Protein AF-I1KT01-F1 (afdb_monomer)

Structure (mmCIF, N/CA/C/O backbone):
data_AF-I1KT01-F1
#
_entry.id   AF-I1KT01-F1
#
loop_
_atom_site.group_PDB
_atom_site.id
_atom_site.type_symbol
_atom_site.label_atom_id
_atom_site.label_alt_id
_atom_site.label_comp_id
_atom_site.label_asym_id
_atom_site.label_entity_id
_atom_site.label_seq_id
_atom_site.pdbx_PDB_ins_code
_atom_site.Cartn_x
_atom_site.Cartn_y
_atom_site.Cartn_z
_atom_site.occupancy
_atom_site.B_iso_or_equiv
_atom_site.auth_seq_id
_atom_site.auth_comp_id
_atom_site.auth_asym_id
_atom_site.auth_atom_id
_atom_site.pdbx_PDB_model_num
ATOM 1 N N . MET A 1 1 ? -34.708 21.283 -34.928 1.00 34.47 1 MET A N 1
ATOM 2 C CA . MET A 1 1 ? -35.503 20.113 -35.368 1.00 34.47 1 MET A CA 1
ATOM 3 C C . MET A 1 1 ? -35.118 19.001 -34.394 1.00 34.47 1 MET A C 1
ATOM 5 O O . MET A 1 1 ? -33.976 18.600 -34.445 1.00 34.47 1 MET A O 1
ATOM 9 N N . TRP A 1 2 ? -35.841 18.602 -33.351 1.00 34.25 2 TRP A N 1
ATOM 10 C CA . TRP A 1 2 ? -37.255 18.624 -32.984 1.00 34.25 2 TRP A CA 1
ATOM 11 C C . TRP A 1 2 ? -37.458 19.183 -31.564 1.00 34.25 2 TRP A C 1
ATOM 13 O O . TRP A 1 2 ? -36.583 19.093 -30.711 1.00 34.25 2 TRP A O 1
ATOM 23 N N . ARG A 1 3 ? -38.644 19.759 -31.349 1.00 34.53 3 ARG A N 1
ATOM 24 C CA . ARG A 1 3 ? -39.220 20.183 -30.067 1.00 34.53 3 ARG A CA 1
ATOM 25 C C . ARG A 1 3 ? -39.994 19.009 -29.450 1.00 34.53 3 ARG A C 1
ATOM 27 O O . ARG A 1 3 ? -40.617 18.275 -30.211 1.00 34.53 3 ARG A O 1
ATOM 34 N N . ARG A 1 4 ? -40.132 18.966 -28.120 1.00 37.19 4 ARG A N 1
ATOM 35 C CA . ARG A 1 4 ? -41.453 19.053 -27.461 1.00 37.19 4 ARG A CA 1
ATOM 36 C C . ARG A 1 4 ? -41.334 19.287 -25.952 1.00 37.19 4 ARG A C 1
ATOM 38 O O . ARG A 1 4 ? -40.688 18.547 -25.225 1.00 37.19 4 ARG A O 1
ATOM 45 N N . THR A 1 5 ? -41.978 20.375 -25.563 1.00 37.31 5 THR A N 1
ATOM 46 C CA . THR A 1 5 ? -42.372 20.862 -24.241 1.00 37.31 5 THR A CA 1
ATOM 47 C C . THR A 1 5 ? -43.573 20.084 -23.685 1.00 37.31 5 THR A C 1
ATOM 49 O O . THR A 1 5 ? -44.243 19.404 -24.464 1.00 37.31 5 THR A O 1
ATOM 52 N N . VAL A 1 6 ? -43.860 20.300 -22.386 1.00 35.97 6 VAL A N 1
ATOM 53 C CA . VAL A 1 6 ? -45.168 20.457 -21.672 1.00 35.97 6 VAL A CA 1
ATOM 54 C C . VAL A 1 6 ? -44.995 19.856 -20.252 1.00 35.97 6 VAL A C 1
ATOM 56 O O . VAL A 1 6 ? -44.785 18.657 -20.139 1.00 35.97 6 VAL A O 1
ATOM 59 N N . SER A 1 7 ? -44.744 20.621 -19.171 1.00 33.47 7 SER A N 1
ATOM 60 C CA . SER A 1 7 ? -45.660 21.432 -18.315 1.00 33.47 7 SER A CA 1
ATOM 61 C C . SER A 1 7 ? -46.820 20.618 -17.707 1.00 33.47 7 SER A C 1
ATOM 63 O O . SER A 1 7 ? -47.542 19.992 -18.464 1.00 33.47 7 SER A O 1
ATOM 65 N N . GLY A 1 8 ? -47.129 20.606 -16.407 1.00 31.78 8 GLY A N 1
ATOM 66 C CA . GLY A 1 8 ? -46.636 21.338 -15.239 1.00 31.78 8 GLY A CA 1
ATOM 67 C C . GLY A 1 8 ? -47.519 21.053 -14.001 1.00 31.78 8 GLY A C 1
ATOM 68 O O . GLY A 1 8 ? -48.330 20.135 -14.042 1.00 31.78 8 GLY A O 1
ATOM 69 N N . VAL A 1 9 ? -47.394 21.940 -12.995 1.00 32.59 9 VAL A N 1
ATOM 70 C CA . VAL A 1 9 ? -48.357 22.288 -11.908 1.00 32.59 9 VAL A CA 1
ATOM 71 C C . VAL A 1 9 ? -48.575 21.214 -10.819 1.00 32.59 9 VAL A C 1
ATOM 73 O O . VAL A 1 9 ? -49.039 20.127 -11.119 1.00 32.59 9 VAL A O 1
ATOM 76 N N . GLY A 1 10 ? -48.148 21.396 -9.557 1.00 27.86 10 GLY A N 1
ATOM 77 C CA . GLY A 1 10 ? -48.702 22.270 -8.487 1.00 27.86 10 GLY A CA 1
ATOM 78 C C . GLY A 1 10 ? -49.485 21.374 -7.492 1.00 27.86 10 GLY A C 1
ATOM 79 O O . GLY A 1 10 ? -49.999 20.356 -7.924 1.00 27.86 10 GLY A O 1
ATOM 80 N N . LEU A 1 11 ? -49.649 21.585 -6.183 1.00 31.77 11 LEU A N 1
ATOM 81 C CA . LEU A 1 11 ? -49.408 22.673 -5.234 1.00 31.77 11 LEU A CA 1
ATOM 82 C C . LEU A 1 11 ? -49.685 22.090 -3.802 1.00 31.77 11 LEU A C 1
ATOM 84 O O . LEU A 1 11 ? -50.495 21.178 -3.701 1.00 31.77 11 LEU A O 1
ATOM 88 N N . VAL A 1 12 ? -49.052 22.656 -2.755 1.00 31.56 12 VAL A N 1
ATOM 89 C CA . VAL A 1 12 ? -49.423 22.785 -1.302 1.00 31.56 12 VAL A CA 1
ATOM 90 C C . VAL A 1 12 ? -49.931 21.615 -0.421 1.00 31.56 12 VAL A C 1
ATOM 92 O O . VAL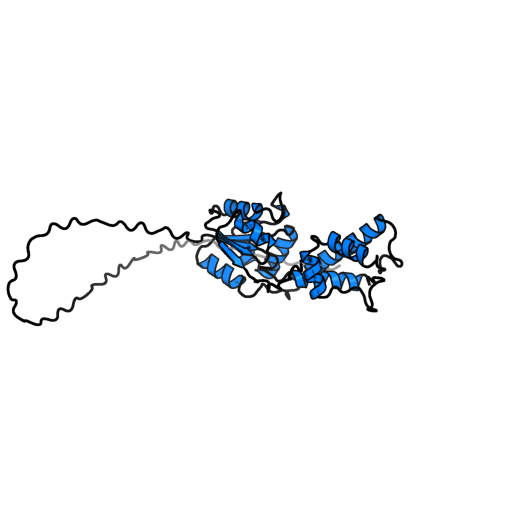 A 1 12 ? -50.903 20.950 -0.742 1.00 31.56 12 VAL A O 1
ATOM 95 N N . ASP A 1 13 ? -49.321 21.446 0.769 1.00 29.11 13 ASP A N 1
ATOM 96 C CA . ASP A 1 13 ? -49.844 21.840 2.114 1.00 29.11 13 ASP A CA 1
ATOM 97 C C . ASP A 1 13 ? -48.844 21.377 3.212 1.00 29.11 13 ASP A C 1
ATOM 99 O O . ASP A 1 13 ? -48.366 20.248 3.185 1.00 29.11 13 ASP A O 1
ATOM 103 N N . MET A 1 14 ? -48.218 22.249 4.019 1.00 30.42 14 MET A N 1
ATOM 104 C CA . MET A 1 14 ? -48.669 22.904 5.269 1.00 30.42 14 MET A CA 1
ATOM 105 C C . MET A 1 14 ? -48.951 21.964 6.469 1.00 30.42 14 MET A C 1
ATOM 107 O O . MET A 1 14 ? -50.012 21.374 6.595 1.00 30.42 14 MET A O 1
ATOM 111 N N . ALA A 1 15 ? -47.960 21.941 7.375 1.00 32.16 15 ALA A N 1
ATOM 112 C CA . ALA A 1 15 ? -48.008 21.849 8.843 1.00 32.16 15 ALA A CA 1
ATOM 113 C C . ALA A 1 15 ? -48.805 20.733 9.558 1.00 32.16 15 ALA A C 1
ATO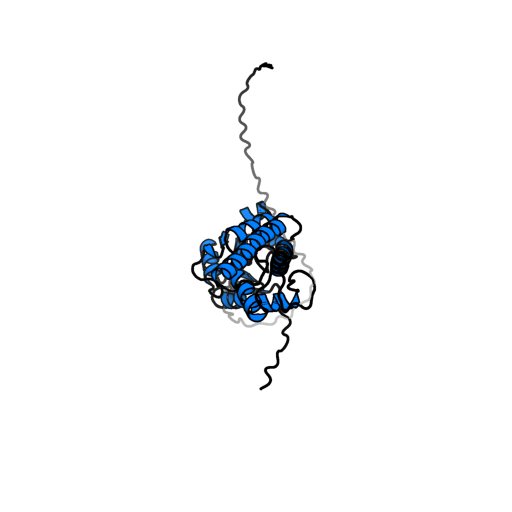M 115 O O . ALA A 1 15 ? -50.031 20.711 9.566 1.00 32.16 15 ALA A O 1
ATOM 116 N N . SER A 1 16 ? -48.102 19.976 10.412 1.00 30.67 16 SER A N 1
ATOM 117 C CA . SER A 1 16 ? -48.531 19.835 11.811 1.00 30.67 16 SER A CA 1
ATOM 118 C C . SER A 1 16 ? -47.425 19.294 12.715 1.00 30.67 16 SER A C 1
ATOM 120 O O . SER A 1 16 ? -46.808 18.264 12.456 1.00 30.67 16 SER A O 1
ATOM 122 N N . SER A 1 17 ? -47.191 20.039 13.789 1.00 32.78 17 SER A N 1
ATOM 123 C CA . SER A 1 17 ? -46.339 19.716 14.923 1.00 32.78 17 SER A CA 1
ATOM 124 C C . SER A 1 17 ? -46.892 18.523 15.701 1.00 32.78 17 SER A C 1
ATOM 126 O O . SER A 1 17 ? -48.086 18.466 15.988 1.00 32.78 17 SER A O 1
ATOM 128 N N . THR A 1 18 ? -46.030 17.619 16.163 1.00 32.75 18 THR A N 1
ATOM 129 C CA . THR A 1 18 ? -46.352 16.784 17.329 1.00 32.75 18 THR A CA 1
ATOM 130 C C . THR A 1 18 ? -45.082 16.525 18.131 1.00 32.75 18 THR A C 1
ATOM 132 O O . THR A 1 18 ? -44.219 15.741 17.750 1.00 32.75 18 THR A O 1
ATOM 135 N N . LEU A 1 19 ? -44.964 17.245 19.247 1.00 30.81 19 LEU A N 1
ATOM 136 C CA . LEU A 1 19 ? -44.046 16.946 20.341 1.00 30.81 19 LEU A CA 1
ATOM 137 C C . LEU A 1 19 ? -44.520 15.653 21.013 1.00 30.81 19 LEU A C 1
ATOM 139 O O . LEU A 1 19 ? -45.566 15.641 21.659 1.00 30.81 19 LEU A O 1
ATOM 143 N N . ALA A 1 20 ? -43.755 14.573 20.876 1.00 32.50 20 ALA A N 1
ATOM 144 C CA . ALA A 1 20 ? -43.934 13.376 21.684 1.00 32.50 20 ALA A CA 1
ATOM 145 C C . ALA A 1 20 ? -43.094 13.512 22.965 1.00 32.50 20 ALA A C 1
ATOM 147 O O . ALA A 1 20 ? -41.871 13.388 22.936 1.00 32.50 20 ALA A O 1
ATOM 148 N N . LEU A 1 21 ? -43.756 13.788 24.093 1.00 29.45 21 LEU A N 1
ATOM 149 C CA . LEU A 1 21 ? -43.182 13.584 25.422 1.00 29.45 21 LEU A CA 1
ATOM 150 C C . LEU A 1 21 ? -43.076 12.075 25.684 1.00 29.45 21 LEU A C 1
ATOM 152 O O . LEU A 1 21 ? -44.083 11.405 25.903 1.00 29.45 21 LEU A O 1
ATOM 156 N N . THR A 1 22 ? -41.860 11.538 25.713 1.00 32.78 22 THR A N 1
ATOM 157 C CA . THR A 1 22 ? -41.589 10.211 26.277 1.00 32.78 22 THR A CA 1
ATOM 158 C C . THR A 1 22 ? -41.401 10.329 27.789 1.00 32.78 22 THR A C 1
ATOM 160 O O . THR A 1 22 ? -40.361 10.780 28.264 1.00 32.78 22 THR A O 1
ATOM 163 N N . LEU A 1 23 ? -42.417 9.918 28.549 1.00 29.41 23 LEU A N 1
ATOM 164 C CA . LEU A 1 23 ? -42.318 9.621 29.979 1.00 29.41 23 LEU A CA 1
ATOM 165 C C . LEU A 1 23 ? -41.600 8.274 30.155 1.00 29.41 23 LEU A C 1
ATOM 167 O O . LEU A 1 23 ? -42.166 7.233 29.829 1.00 29.41 23 LEU A O 1
ATOM 171 N N . SER A 1 24 ? -40.372 8.272 30.681 1.00 30.42 24 SER A N 1
ATOM 172 C CA . SER A 1 24 ? -39.740 7.042 31.171 1.00 30.42 24 SER A CA 1
ATOM 173 C C . SER A 1 24 ? -40.164 6.798 32.621 1.00 30.42 24 SER A C 1
ATOM 175 O O . SER A 1 24 ? -39.731 7.517 33.525 1.00 30.42 24 SER A O 1
ATOM 177 N N . LEU A 1 25 ? -41.004 5.789 32.862 1.00 31.05 25 LEU A N 1
ATOM 178 C CA . LEU A 1 25 ? -41.184 5.243 34.205 1.00 31.05 25 LEU A CA 1
ATOM 179 C C . LEU A 1 25 ? -40.001 4.326 34.533 1.00 31.05 25 LEU A C 1
ATOM 181 O O . LEU A 1 25 ? -39.830 3.274 33.922 1.00 31.05 25 LEU A O 1
ATOM 185 N N . SER A 1 26 ? -39.208 4.719 35.526 1.00 30.31 26 SER A N 1
ATOM 186 C CA . SER A 1 26 ? -38.204 3.863 36.153 1.00 30.31 26 SER A CA 1
ATOM 187 C C . SER A 1 26 ? -38.890 2.962 37.180 1.00 30.31 26 SER A C 1
ATOM 189 O O . SER A 1 26 ? -39.250 3.417 38.264 1.00 30.31 26 SER A O 1
ATOM 191 N N . THR A 1 27 ? -39.082 1.684 36.861 1.00 30.98 27 THR A N 1
ATOM 192 C CA . THR A 1 27 ? -39.465 0.669 37.850 1.00 30.98 27 THR A CA 1
ATOM 193 C C . THR A 1 27 ? -38.215 0.152 38.555 1.00 30.98 27 THR A C 1
ATOM 195 O O . THR A 1 27 ? -37.399 -0.549 37.960 1.00 30.98 27 THR A O 1
ATOM 198 N N . THR A 1 28 ? -38.057 0.505 39.827 1.00 31.44 28 THR A N 1
ATOM 199 C CA . THR A 1 28 ? -37.083 -0.093 40.744 1.00 31.44 28 THR A CA 1
ATOM 200 C C . THR A 1 28 ? -37.582 -1.462 41.200 1.00 31.44 28 THR A C 1
ATOM 202 O O . THR A 1 28 ? -38.559 -1.572 41.937 1.00 31.44 28 THR A O 1
ATOM 205 N N . THR A 1 29 ? -36.905 -2.525 40.771 1.00 32.25 29 THR A N 1
ATOM 206 C CA . THR A 1 29 ? -37.164 -3.887 41.250 1.00 32.25 29 THR A CA 1
ATOM 207 C C . THR A 1 29 ? -36.358 -4.132 42.522 1.00 32.25 29 THR A C 1
ATOM 209 O O . THR A 1 29 ? -35.142 -4.309 42.480 1.00 32.25 29 THR A O 1
ATOM 212 N N . THR A 1 30 ? -37.030 -4.131 43.670 1.00 32.94 30 THR A N 1
ATOM 213 C CA . THR A 1 30 ? -36.447 -4.503 44.964 1.00 32.94 30 THR A CA 1
ATOM 214 C C . THR A 1 30 ? -36.449 -6.028 45.085 1.00 32.94 30 THR A C 1
ATOM 216 O O . THR A 1 30 ? -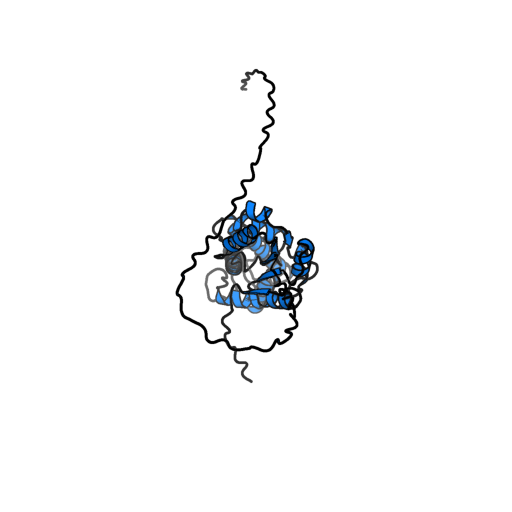37.498 -6.636 45.278 1.00 32.94 30 THR A O 1
ATOM 219 N N . THR A 1 31 ? -35.293 -6.680 44.967 1.00 33.03 31 THR A N 1
ATOM 220 C CA . THR A 1 31 ? -35.151 -8.110 45.289 1.00 33.03 31 THR A CA 1
ATOM 221 C C . THR A 1 31 ? -35.027 -8.297 46.799 1.00 33.03 31 THR A C 1
ATOM 223 O O . THR A 1 31 ? -34.010 -7.946 47.394 1.00 33.03 31 THR A O 1
ATOM 226 N N . SER A 1 32 ? -36.065 -8.857 47.421 1.00 30.28 32 SER A N 1
ATOM 227 C CA . SER A 1 32 ? -36.043 -9.332 48.806 1.00 30.28 32 SER A CA 1
ATOM 228 C C . SER A 1 32 ? -35.462 -10.746 48.866 1.00 30.28 32 SER A C 1
ATOM 230 O O . SER A 1 32 ? -36.047 -11.685 48.332 1.00 30.28 32 SER A O 1
ATOM 232 N N . THR A 1 33 ? -34.320 -10.916 49.529 1.00 32.16 33 THR A N 1
ATOM 233 C CA . THR A 1 33 ? -33.722 -12.229 49.801 1.00 32.16 33 THR A CA 1
ATOM 234 C C . THR A 1 33 ? -34.396 -12.853 51.021 1.00 32.16 33 THR A C 1
ATOM 236 O O . THR A 1 33 ? -34.275 -12.354 52.138 1.00 32.16 33 THR A O 1
ATOM 239 N N . THR A 1 34 ? -35.125 -13.947 50.816 1.00 30.25 34 THR A N 1
ATOM 240 C CA . THR A 1 34 ? -35.733 -14.746 51.886 1.00 30.25 34 THR A CA 1
ATOM 241 C C . THR A 1 34 ? -34.672 -15.668 52.491 1.00 30.25 34 THR A C 1
ATOM 243 O O . THR A 1 34 ? -34.094 -16.497 51.790 1.00 30.25 34 THR A O 1
ATOM 246 N N . SER A 1 35 ? -34.392 -15.536 53.788 1.00 33.50 35 SER A N 1
ATOM 247 C CA . SER A 1 35 ? -33.521 -16.451 54.529 1.00 33.50 35 SER A CA 1
ATOM 248 C C . SER A 1 35 ? -34.338 -17.616 55.100 1.00 33.50 35 SER A C 1
ATOM 250 O O . SER A 1 35 ? -35.221 -17.437 55.936 1.00 33.50 35 SER A O 1
ATOM 252 N N . TYR A 1 36 ? -34.036 -18.835 54.652 1.00 29.91 36 TYR A N 1
ATOM 253 C CA . TYR A 1 36 ? -34.530 -20.065 55.274 1.00 29.91 36 TYR A CA 1
ATOM 254 C C . TYR A 1 36 ? -33.670 -20.378 56.504 1.00 29.91 36 TYR A C 1
ATOM 256 O O . TYR A 1 36 ? -32.467 -20.604 56.386 1.00 29.91 36 TYR A O 1
ATOM 264 N N . SER A 1 37 ? -34.279 -20.393 57.691 1.00 31.83 37 SER A N 1
ATOM 265 C CA . SER A 1 37 ? -33.635 -20.851 58.926 1.00 31.83 37 SER A CA 1
ATOM 266 C C . SER A 1 37 ? -34.054 -22.292 59.222 1.00 31.83 37 SER A C 1
ATOM 268 O O . SER A 1 37 ? -35.213 -22.576 59.509 1.00 31.83 37 SER A O 1
ATOM 270 N N . TYR A 1 38 ? -33.097 -23.218 59.141 1.00 30.27 38 TYR A N 1
ATOM 271 C CA . TYR A 1 38 ? -33.252 -24.585 59.634 1.00 30.27 38 TYR A CA 1
ATOM 272 C C . TYR A 1 38 ? -32.890 -24.608 61.124 1.00 30.27 38 TYR A C 1
ATOM 274 O O . TYR A 1 38 ? -31.752 -24.329 61.501 1.00 30.27 38 TYR A O 1
ATOM 282 N N . GLN A 1 39 ? -33.863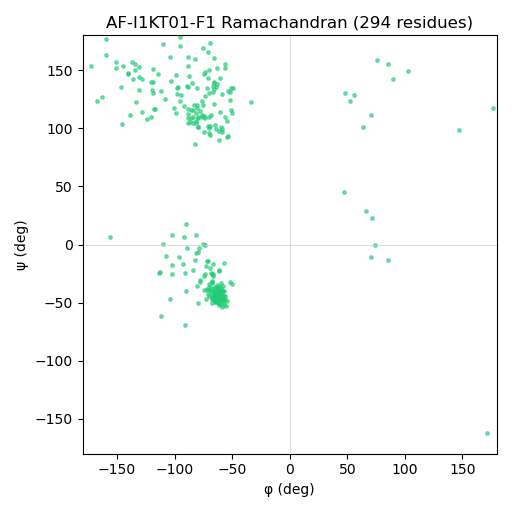 -24.916 61.983 1.00 32.66 39 GLN A N 1
ATOM 283 C CA . GLN A 1 39 ? -33.642 -25.123 63.413 1.00 32.66 39 GLN A CA 1
ATOM 284 C C . GLN A 1 39 ? -33.287 -26.588 63.678 1.00 32.66 39 GLN A C 1
ATOM 286 O O . GLN A 1 39 ? -34.150 -27.458 63.607 1.00 32.66 39 GLN A O 1
ATOM 291 N N . HIS A 1 40 ? -32.047 -26.853 64.086 1.00 33.56 40 HIS A N 1
ATOM 292 C CA . HIS A 1 40 ? -31.722 -28.048 64.862 1.00 33.56 40 HIS A CA 1
ATOM 293 C C . HIS A 1 40 ? -31.197 -27.627 66.234 1.00 33.56 40 HIS A C 1
ATOM 295 O O . HIS A 1 40 ? -30.179 -26.949 66.360 1.00 33.56 40 HIS A O 1
ATOM 301 N N . ARG A 1 41 ? -31.952 -28.007 67.270 1.00 34.56 41 ARG A N 1
ATOM 302 C CA . ARG A 1 41 ? -31.599 -27.855 68.683 1.00 34.56 41 ARG A CA 1
ATOM 303 C C . ARG A 1 41 ? -30.574 -28.919 69.067 1.00 34.56 41 ARG A C 1
ATOM 305 O O . ARG A 1 41 ? -30.903 -30.096 69.005 1.00 34.56 41 ARG A O 1
ATOM 312 N N . PHE A 1 42 ? -29.423 -28.500 69.586 1.00 35.72 42 PHE A N 1
ATOM 313 C CA . PHE A 1 42 ? -28.627 -29.294 70.526 1.00 35.72 42 PHE A CA 1
ATOM 314 C C . PHE A 1 42 ? -28.038 -28.376 71.616 1.00 35.72 42 PHE A C 1
ATOM 316 O O . PHE A 1 42 ? -27.785 -27.202 71.337 1.00 35.72 42 PHE A O 1
ATOM 323 N N . PRO A 1 43 ? -27.870 -28.848 72.868 1.00 37.16 43 PRO A N 1
ATOM 324 C CA . PRO A 1 43 ? -27.500 -28.004 74.003 1.00 37.16 43 PRO A CA 1
ATOM 325 C C . PRO A 1 43 ? -25.990 -27.716 74.049 1.00 37.16 43 PRO A C 1
ATOM 327 O O . PRO A 1 43 ? -25.170 -28.622 73.923 1.00 37.16 43 PRO A O 1
ATOM 330 N N . CYS A 1 44 ? -25.626 -26.453 74.289 1.00 32.88 44 CYS A N 1
ATOM 331 C CA . CYS A 1 44 ? -24.246 -26.001 74.496 1.00 32.88 44 CYS A CA 1
ATOM 332 C C . CYS A 1 44 ? -23.680 -26.400 75.872 1.00 32.88 44 CYS A C 1
ATOM 334 O O . CYS A 1 44 ? -24.383 -26.261 76.876 1.00 32.88 44 CYS A O 1
ATOM 336 N N . PRO A 1 45 ? -22.364 -26.655 75.981 1.00 35.44 45 PRO A N 1
ATOM 337 C CA . PRO A 1 45 ? -21.585 -26.338 77.171 1.00 35.44 45 PRO A CA 1
ATOM 338 C C . PRO A 1 45 ? -21.028 -24.908 77.077 1.00 35.44 45 PRO A C 1
ATOM 340 O O . PRO A 1 45 ? -20.520 -24.462 76.049 1.00 35.44 45 PRO A O 1
ATOM 343 N N . ARG A 1 46 ? -21.131 -24.170 78.181 1.00 37.72 46 ARG A N 1
ATOM 344 C CA . ARG A 1 46 ? -20.750 -22.759 78.322 1.00 37.72 46 ARG A CA 1
ATOM 345 C C . ARG A 1 46 ? -19.230 -22.629 78.500 1.00 37.72 46 ARG A C 1
ATOM 347 O O . ARG A 1 46 ? -18.731 -22.814 79.605 1.00 37.72 46 ARG A O 1
ATOM 354 N N . ILE A 1 47 ? -18.502 -22.273 77.441 1.00 36.69 47 ILE A N 1
ATOM 355 C CA . ILE A 1 47 ? -17.073 -21.921 77.519 1.00 36.69 47 ILE A CA 1
ATOM 356 C C . ILE A 1 47 ? -16.949 -20.395 77.631 1.00 36.69 47 ILE A C 1
ATOM 358 O O . ILE A 1 47 ? -17.459 -19.656 76.791 1.00 36.69 47 ILE A O 1
ATOM 362 N N . LYS A 1 48 ? -16.286 -19.907 78.686 1.00 38.50 48 LYS A N 1
ATOM 363 C CA . LYS A 1 48 ? -15.910 -18.492 78.823 1.00 38.50 48 LYS A CA 1
ATOM 364 C C . LYS A 1 48 ? -14.754 -18.199 77.860 1.00 38.50 48 LYS A C 1
ATOM 366 O O . LYS A 1 48 ? -13.640 -18.645 78.116 1.00 38.50 48 LYS A O 1
ATOM 371 N N . LEU A 1 49 ? -15.005 -17.450 76.785 1.00 34.19 49 LEU A N 1
ATOM 372 C CA . LEU A 1 49 ? -13.943 -16.898 75.940 1.00 34.19 49 LEU A CA 1
ATOM 373 C C . LEU A 1 49 ? -13.603 -15.470 76.381 1.00 34.19 49 LEU A C 1
ATOM 375 O O . LEU A 1 49 ? -14.477 -14.618 76.535 1.00 34.19 49 LEU A O 1
ATOM 379 N N . PHE A 1 50 ? -12.311 -15.241 76.594 1.00 38.47 50 PHE A N 1
ATOM 380 C CA . PHE A 1 50 ? -11.713 -13.952 76.908 1.00 38.47 50 PHE A CA 1
ATOM 381 C C . PHE A 1 50 ? -11.898 -12.955 75.752 1.00 38.47 50 PHE A C 1
ATOM 383 O O . PHE A 1 50 ? -11.714 -13.290 74.584 1.00 38.47 50 PHE A O 1
ATOM 390 N N . SER A 1 51 ? -12.229 -11.709 76.095 1.00 39.16 51 SER A N 1
ATOM 391 C CA . SER A 1 51 ? -12.337 -10.584 75.161 1.00 39.16 51 SER A CA 1
ATOM 392 C C . SER A 1 51 ? -10.952 -10.176 74.641 1.00 39.16 51 SER A C 1
ATOM 394 O O . SER A 1 51 ? -10.232 -9.430 75.306 1.00 39.16 51 SER A O 1
ATOM 396 N N . SER A 1 52 ? -10.602 -10.615 73.431 1.00 40.94 52 SER A N 1
ATOM 397 C CA . SER A 1 52 ? -9.501 -10.049 72.644 1.00 40.94 52 SER A CA 1
ATOM 398 C C . SER A 1 52 ? -9.995 -8.808 71.892 1.00 40.94 52 SER A C 1
ATOM 400 O O . SER A 1 52 ? -10.912 -8.891 71.074 1.00 40.94 52 SER A O 1
ATOM 402 N N . LYS A 1 53 ? -9.391 -7.643 72.158 1.00 44.03 53 LYS A N 1
ATOM 403 C CA . LYS A 1 53 ? -9.589 -6.429 71.354 1.00 44.03 53 LYS A CA 1
ATOM 404 C C . LYS A 1 53 ? -8.942 -6.635 69.980 1.00 44.03 53 LYS A C 1
ATOM 406 O O . LYS A 1 53 ? -7.759 -6.355 69.808 1.00 44.03 53 LYS A O 1
ATOM 411 N N . HIS A 1 54 ? -9.710 -7.077 68.989 1.00 36.75 54 HIS A N 1
ATOM 412 C CA . HIS A 1 54 ? -9.259 -7.035 67.601 1.00 36.75 54 HIS A CA 1
ATOM 413 C C . HIS A 1 54 ? -9.445 -5.621 67.043 1.00 36.75 54 HIS A C 1
ATOM 415 O O . HIS A 1 54 ? -10.561 -5.164 66.809 1.00 36.75 54 HIS A O 1
ATOM 421 N N . ARG A 1 55 ? -8.325 -4.915 66.838 1.00 44.75 55 ARG A N 1
ATOM 422 C CA . ARG A 1 55 ? -8.263 -3.737 65.966 1.00 44.75 55 ARG A CA 1
ATOM 423 C C . ARG A 1 55 ? -8.652 -4.186 64.557 1.00 44.75 55 ARG A C 1
ATOM 425 O O . ARG A 1 55 ? -7.928 -4.966 63.941 1.00 44.75 55 ARG A O 1
ATOM 432 N N . SER A 1 56 ? -9.779 -3.698 64.052 1.00 38.25 56 SER A N 1
ATOM 433 C CA . SER A 1 56 ? -10.148 -3.838 62.647 1.00 38.25 56 SER A CA 1
ATOM 434 C C . SER A 1 56 ? -9.204 -2.977 61.808 1.00 38.25 56 SER A C 1
ATOM 436 O O . SER A 1 56 ? -9.345 -1.755 61.758 1.00 38.25 56 SER A O 1
ATOM 438 N N . PHE A 1 57 ? -8.219 -3.600 61.169 1.00 38.50 57 PHE A N 1
ATOM 439 C CA . PHE A 1 57 ? -7.507 -2.969 60.066 1.00 38.50 57 PHE A CA 1
ATOM 440 C C . PHE A 1 57 ? -8.412 -3.034 58.836 1.00 38.50 57 PHE A C 1
ATOM 442 O O . PHE A 1 57 ? -8.646 -4.112 58.292 1.00 38.50 57 PHE A O 1
ATOM 449 N N . SER A 1 58 ? -8.941 -1.887 58.406 1.00 43.69 58 SER A N 1
ATOM 450 C CA . SER A 1 58 ? -9.514 -1.773 57.069 1.00 43.69 58 SER A CA 1
ATOM 451 C C . SER A 1 58 ? -8.359 -1.805 56.075 1.00 43.69 58 SER A C 1
ATOM 453 O O . SER A 1 58 ? -7.641 -0.819 55.901 1.00 43.69 58 SER A O 1
ATOM 455 N N . VAL A 1 59 ? -8.146 -2.953 55.441 1.00 40.91 59 VAL A N 1
ATOM 456 C CA . VAL A 1 59 ? -7.327 -3.008 54.236 1.00 40.91 59 VAL A CA 1
ATOM 457 C C . VAL A 1 59 ? -8.182 -2.405 53.130 1.00 40.91 59 VAL A C 1
ATOM 459 O O . VAL A 1 59 ? -9.050 -3.071 52.571 1.00 40.91 59 VAL A O 1
ATOM 462 N N . SER A 1 60 ? -7.978 -1.119 52.845 1.00 51.19 60 SER A N 1
ATOM 463 C CA . SER A 1 60 ? -8.412 -0.556 51.572 1.00 51.19 60 SER A CA 1
ATOM 464 C C . SER A 1 60 ? -7.598 -1.265 50.502 1.00 51.19 60 SER A C 1
ATOM 466 O O . SER A 1 60 ? -6.426 -0.955 50.297 1.00 51.19 60 SER A O 1
ATOM 468 N N . ALA A 1 61 ? -8.200 -2.264 49.864 1.00 43.97 61 ALA A N 1
ATOM 469 C CA . ALA A 1 61 ? -7.687 -2.791 48.619 1.00 43.97 61 ALA A CA 1
ATOM 470 C C . ALA A 1 61 ? -7.738 -1.629 47.625 1.00 43.97 61 ALA A C 1
ATOM 472 O O . ALA A 1 61 ? -8.794 -1.311 47.081 1.00 43.97 61 ALA A O 1
ATOM 473 N N . SER A 1 62 ? -6.612 -0.942 47.429 1.00 47.88 62 SER A N 1
ATOM 474 C CA . SER A 1 62 ? -6.423 -0.163 46.218 1.00 47.88 62 SER A CA 1
ATOM 475 C C . SER A 1 62 ? -6.530 -1.182 45.098 1.00 47.88 62 SER A C 1
ATOM 477 O O . SER A 1 62 ? -5.603 -1.971 44.899 1.00 47.88 62 SER A O 1
ATOM 479 N N . ALA A 1 63 ? -7.687 -1.232 44.437 1.00 46.16 63 ALA A N 1
ATOM 480 C CA . ALA A 1 63 ? -7.799 -1.909 43.166 1.00 46.16 63 ALA A CA 1
ATOM 481 C C . ALA A 1 63 ? -6.647 -1.359 42.333 1.00 46.16 63 ALA A C 1
ATOM 483 O O . ALA A 1 63 ? -6.582 -0.154 42.076 1.00 46.16 63 ALA A O 1
ATOM 484 N N . SER A 1 64 ? -5.676 -2.217 42.024 1.00 45.97 64 SER A N 1
ATOM 485 C CA . SER A 1 64 ? -4.698 -1.905 41.006 1.00 45.97 64 SER A CA 1
ATOM 486 C C . SER A 1 64 ? -5.530 -1.488 39.808 1.00 45.97 64 SER A C 1
ATOM 488 O O . SER A 1 64 ? -6.365 -2.254 39.325 1.00 45.97 64 SER A O 1
ATOM 490 N N . THR A 1 65 ? -5.401 -0.230 39.397 1.00 49.41 65 THR A N 1
ATOM 491 C CA . THR A 1 65 ? -5.952 0.216 38.129 1.00 49.41 65 THR A CA 1
ATOM 492 C C . THR A 1 65 ? -5.279 -0.678 37.106 1.00 49.41 65 THR A C 1
ATOM 494 O O . THR A 1 65 ? -4.114 -0.459 36.771 1.00 49.41 65 THR A O 1
ATOM 497 N N . SER A 1 66 ? -5.945 -1.758 36.689 1.00 54.88 66 SER A N 1
ATOM 498 C CA . SER A 1 66 ? -5.510 -2.490 35.513 1.00 54.88 66 SER A CA 1
ATOM 499 C C . SER A 1 66 ? -5.378 -1.417 34.446 1.00 54.88 66 SER A C 1
ATOM 501 O O . SER A 1 66 ? -6.335 -0.655 34.283 1.00 54.88 66 SER A O 1
ATOM 503 N N . ASN A 1 67 ? -4.211 -1.287 33.811 1.00 60.50 67 ASN A N 1
ATOM 504 C CA . ASN A 1 67 ? -4.053 -0.441 32.631 1.00 60.50 67 ASN A CA 1
ATOM 505 C C . ASN A 1 67 ? -5.124 -0.898 31.636 1.00 60.50 67 ASN A C 1
ATOM 507 O O . ASN A 1 67 ? -4.969 -1.914 30.957 1.00 60.50 67 ASN A O 1
ATOM 511 N N . SER A 1 68 ? -6.281 -0.244 31.674 1.00 84.06 68 SER A N 1
ATOM 512 C CA . SER A 1 68 ? -7.440 -0.650 30.908 1.00 84.06 68 SER A CA 1
ATOM 513 C C . SER A 1 68 ? -7.162 -0.118 29.530 1.00 84.06 68 SER A C 1
ATOM 515 O O . SER A 1 68 ? -7.352 1.072 29.315 1.00 84.06 68 SER A O 1
ATOM 517 N N . LEU A 1 69 ? -6.718 -0.991 28.631 1.00 91.81 69 LEU A N 1
ATOM 518 C CA . LEU A 1 69 ? -6.604 -0.720 27.206 1.00 91.81 69 LEU A CA 1
ATOM 519 C C . LEU A 1 69 ? -7.728 0.219 26.739 1.00 91.81 69 LEU A C 1
ATOM 521 O O . LEU A 1 69 ? -8.906 -0.087 26.946 1.00 91.81 69 LEU A O 1
ATOM 525 N N . GLN A 1 70 ? -7.376 1.362 26.153 1.00 96.06 70 GLN A N 1
ATOM 526 C CA . GLN A 1 70 ? -8.323 2.388 25.702 1.00 96.06 70 GLN A CA 1
ATOM 527 C C . GLN A 1 70 ? -8.337 2.546 24.180 1.00 96.06 70 GLN A C 1
ATOM 529 O O . GLN A 1 70 ? -9.356 2.971 23.639 1.00 96.06 70 GLN A O 1
ATOM 534 N N . ALA A 1 71 ? -7.253 2.182 23.489 1.00 96.56 71 ALA A N 1
ATOM 535 C CA . ALA A 1 71 ? -7.165 2.280 22.035 1.00 96.56 71 ALA A CA 1
ATOM 536 C C . ALA A 1 71 ? -6.455 1.098 21.386 1.00 96.56 71 ALA A C 1
ATOM 538 O O . ALA A 1 71 ? -5.498 0.556 21.941 1.00 96.56 71 ALA A O 1
ATOM 539 N N . LEU A 1 72 ? -6.883 0.765 20.170 1.00 96.38 72 LEU A N 1
ATOM 540 C CA . LEU A 1 72 ? -6.153 -0.110 19.263 1.00 96.38 72 LEU A CA 1
ATOM 541 C C . LEU A 1 72 ? -5.646 0.706 18.074 1.00 96.38 72 LEU A C 1
ATOM 543 O O . LEU A 1 72 ? -6.399 1.455 17.450 1.00 96.38 72 LEU A O 1
ATOM 547 N N . ILE A 1 73 ? -4.367 0.534 17.756 1.00 95.81 73 ILE A N 1
ATOM 548 C CA . ILE A 1 73 ? -3.707 1.161 16.615 1.00 95.81 73 ILE A CA 1
ATOM 549 C C . ILE A 1 73 ? -3.230 0.046 15.687 1.00 95.81 73 ILE A C 1
ATOM 551 O O . ILE A 1 73 ? -2.405 -0.777 16.074 1.00 95.81 73 ILE A O 1
ATOM 555 N N . PHE A 1 74 ? -3.760 -0.000 14.474 1.00 95.50 74 PHE A N 1
ATOM 556 C CA . PHE A 1 74 ? -3.426 -1.018 13.484 1.00 95.50 74 PHE A CA 1
ATOM 557 C C . PHE A 1 74 ? -2.370 -0.482 12.522 1.00 95.50 74 PHE A C 1
ATOM 559 O O . PHE A 1 74 ? -2.520 0.638 12.028 1.00 95.50 74 PHE A O 1
ATOM 566 N N . ASP A 1 75 ? -1.346 -1.276 12.205 1.00 92.81 75 ASP A N 1
ATOM 567 C CA . ASP A 1 75 ? -0.635 -1.059 10.944 1.00 92.81 75 ASP A CA 1
ATOM 568 C C . ASP A 1 75 ? -1.571 -1.346 9.756 1.00 92.81 75 ASP A C 1
ATOM 570 O O . ASP A 1 75 ? -2.600 -2.013 9.895 1.00 92.81 75 ASP A O 1
ATOM 574 N N . CYS A 1 76 ? -1.236 -0.831 8.578 1.00 92.50 76 CYS A N 1
ATOM 575 C CA . CYS A 1 76 ? -1.945 -1.148 7.347 1.00 92.50 76 CYS A CA 1
ATOM 576 C C . CYS A 1 76 ? -1.314 -2.356 6.651 1.00 92.50 76 CYS A C 1
ATOM 578 O O . CYS A 1 76 ? -1.918 -3.429 6.598 1.00 92.50 76 CYS A O 1
ATOM 580 N N . ASP A 1 77 ? -0.102 -2.178 6.128 1.00 89.19 77 ASP A N 1
ATOM 581 C CA . ASP A 1 77 ? 0.628 -3.196 5.378 1.00 89.19 77 ASP A CA 1
ATOM 582 C C . ASP A 1 77 ? 0.990 -4.362 6.291 1.00 89.19 77 ASP A C 1
ATOM 584 O O . ASP A 1 77 ? 1.391 -4.146 7.426 1.00 89.19 77 ASP A O 1
ATOM 588 N N . GLY A 1 78 ? 0.756 -5.590 5.831 1.00 88.00 78 GLY A N 1
ATOM 589 C CA . GLY A 1 78 ? 1.017 -6.796 6.610 1.00 88.00 78 GLY A CA 1
ATOM 590 C C . GLY A 1 78 ? 0.071 -7.022 7.794 1.00 88.00 78 GLY A C 1
ATOM 591 O O . GLY A 1 78 ? 0.023 -8.129 8.313 1.00 88.00 78 GLY A O 1
ATOM 592 N N . VAL A 1 79 ? -0.770 -6.054 8.185 1.00 93.19 79 VAL A N 1
ATOM 593 C CA . VAL A 1 79 ? -1.771 -6.193 9.263 1.00 93.19 79 VAL A CA 1
ATOM 594 C C . VAL A 1 79 ? -3.197 -6.174 8.734 1.00 93.19 79 VAL A C 1
ATOM 596 O O . VAL A 1 79 ? -3.900 -7.168 8.889 1.00 93.19 79 VAL A O 1
ATOM 599 N N . ILE A 1 80 ? -3.642 -5.089 8.095 1.00 95.00 80 ILE A N 1
ATOM 600 C CA . ILE A 1 80 ? -4.988 -5.013 7.506 1.00 95.00 80 ILE A CA 1
ATOM 601 C C . ILE A 1 80 ? -5.071 -5.890 6.262 1.00 95.00 80 ILE A C 1
ATOM 603 O O . ILE A 1 80 ? -6.087 -6.550 6.052 1.00 95.00 80 ILE A O 1
ATOM 607 N N . LEU A 1 81 ? -4.013 -5.927 5.456 1.00 93.69 81 LEU A N 1
ATOM 608 C CA . LEU A 1 81 ? -3.922 -6.725 4.238 1.00 93.69 81 LEU A CA 1
ATOM 609 C C . LEU A 1 81 ? -2.568 -7.412 4.125 1.00 93.69 81 LEU A C 1
ATOM 611 O O . LEU A 1 81 ? -1.572 -6.934 4.655 1.00 93.69 81 LEU A O 1
ATOM 615 N N . GLU A 1 82 ? -2.537 -8.491 3.353 1.00 90.62 82 GLU A N 1
ATOM 616 C CA . GLU A 1 82 ? -1.289 -9.106 2.912 1.00 90.62 82 GLU A CA 1
ATOM 617 C C . GLU A 1 82 ? -0.750 -8.343 1.690 1.00 90.62 82 GLU A C 1
ATOM 619 O O . GLU A 1 82 ? -1.102 -8.654 0.550 1.00 90.62 82 GLU A O 1
ATOM 624 N N . SER A 1 83 ? 0.023 -7.273 1.909 1.00 90.00 83 SER A N 1
ATOM 625 C CA . SER A 1 83 ? 0.428 -6.358 0.828 1.00 90.00 83 SER A CA 1
ATOM 626 C C . SER A 1 83 ? 1.659 -6.819 0.050 1.00 90.00 83 SER A C 1
ATOM 628 O O . SER A 1 83 ? 1.827 -6.432 -1.113 1.00 90.00 83 SER A O 1
ATOM 630 N N . GLU A 1 84 ? 2.494 -7.687 0.627 1.00 89.62 84 GLU A N 1
ATOM 631 C CA . GLU A 1 84 ? 3.733 -8.137 -0.008 1.00 89.62 84 GLU A CA 1
ATOM 632 C C . GLU A 1 84 ? 3.451 -8.878 -1.320 1.00 89.62 84 GLU A C 1
ATOM 634 O O . GLU A 1 84 ? 3.983 -8.523 -2.381 1.00 89.62 84 GLU A O 1
ATOM 639 N N . HIS A 1 85 ? 2.542 -9.856 -1.270 1.00 91.69 85 HIS A N 1
ATOM 640 C CA . HIS A 1 85 ? 2.143 -10.623 -2.445 1.00 91.69 85 HIS A CA 1
ATOM 641 C C . HIS A 1 85 ? 1.585 -9.724 -3.557 1.00 91.69 85 HIS A C 1
ATOM 643 O O . HIS A 1 85 ? 1.913 -9.924 -4.729 1.00 91.69 85 HIS A O 1
ATOM 649 N N . LEU A 1 86 ? 0.794 -8.713 -3.197 1.00 95.00 86 LEU A N 1
ATOM 650 C CA . LEU A 1 86 ? 0.171 -7.788 -4.145 1.00 95.00 86 LEU A CA 1
ATOM 651 C C . LEU A 1 86 ? 1.206 -6.872 -4.802 1.00 95.00 86 LEU A C 1
ATOM 653 O O . LEU A 1 86 ? 1.138 -6.601 -6.001 1.00 95.00 86 LEU A O 1
ATOM 657 N N . HIS A 1 87 ? 2.201 -6.407 -4.044 1.00 94.25 87 HIS A N 1
ATOM 658 C CA . HIS A 1 87 ? 3.311 -5.654 -4.612 1.00 94.25 87 HIS A CA 1
ATOM 659 C C . HIS A 1 87 ? 4.154 -6.502 -5.560 1.00 94.25 87 HIS A C 1
ATOM 661 O O . HIS A 1 87 ? 4.494 -6.016 -6.639 1.00 94.25 87 HIS A O 1
ATOM 667 N N . ARG A 1 88 ? 4.453 -7.751 -5.187 1.00 96.19 88 ARG A N 1
ATOM 668 C CA . ARG A 1 88 ? 5.163 -8.706 -6.044 1.00 96.19 88 ARG A CA 1
ATOM 669 C C . ARG A 1 88 ? 4.402 -8.970 -7.340 1.00 96.19 88 ARG A C 1
ATOM 671 O O . ARG A 1 88 ? 4.991 -8.903 -8.415 1.00 96.19 88 ARG A O 1
ATOM 678 N N . GLN A 1 89 ? 3.090 -9.201 -7.247 1.00 97.06 89 GLN A N 1
ATOM 679 C CA . GLN A 1 89 ? 2.220 -9.340 -8.413 1.00 97.06 89 GLN A CA 1
ATOM 680 C C . GLN A 1 89 ? 2.300 -8.096 -9.304 1.00 97.06 89 GLN A C 1
ATOM 682 O O . GLN A 1 89 ? 2.549 -8.224 -10.495 1.00 97.06 89 GLN A O 1
ATOM 687 N N . ALA A 1 90 ? 2.169 -6.896 -8.736 1.00 97.62 90 ALA A N 1
ATOM 688 C CA . ALA A 1 90 ? 2.217 -5.659 -9.510 1.00 97.62 90 ALA A CA 1
ATOM 689 C C . ALA A 1 90 ? 3.578 -5.427 -10.204 1.00 97.62 90 ALA A C 1
ATOM 691 O O . ALA A 1 90 ? 3.603 -4.896 -11.312 1.00 97.62 90 ALA A O 1
ATOM 692 N N . TYR A 1 91 ? 4.702 -5.829 -9.593 1.00 97.94 91 TYR A N 1
ATOM 693 C CA . TYR A 1 91 ? 6.010 -5.812 -10.268 1.00 97.94 91 TYR A CA 1
ATOM 694 C C . TYR A 1 91 ? 6.051 -6.779 -11.444 1.00 97.94 91 TYR A C 1
ATOM 696 O O . TYR A 1 91 ? 6.428 -6.383 -12.542 1.00 97.94 91 TYR A O 1
ATOM 704 N N . ASN A 1 92 ? 5.633 -8.025 -11.230 1.00 98.06 92 ASN A N 1
ATOM 705 C CA . ASN A 1 92 ? 5.641 -9.041 -12.278 1.00 98.06 92 ASN A CA 1
ATOM 706 C C . ASN A 1 92 ? 4.706 -8.666 -13.436 1.00 98.06 92 ASN A C 1
ATOM 708 O O . ASN A 1 92 ? 5.086 -8.816 -14.593 1.00 98.06 92 ASN A O 1
ATOM 712 N N . ASP A 1 93 ? 3.537 -8.093 -13.144 1.00 98.50 93 ASP A N 1
ATOM 713 C CA . ASP A 1 93 ? 2.627 -7.553 -14.155 1.00 98.50 93 ASP A CA 1
ATOM 714 C C . ASP A 1 93 ? 3.302 -6.424 -14.958 1.00 98.50 93 ASP A C 1
ATOM 716 O O . ASP A 1 93 ? 3.175 -6.387 -16.181 1.00 98.50 93 ASP A O 1
ATOM 720 N N . ALA A 1 94 ? 4.077 -5.544 -14.308 1.00 98.62 94 ALA A N 1
ATOM 721 C CA . ALA A 1 94 ? 4.832 -4.491 -14.993 1.00 98.62 94 ALA A CA 1
ATOM 722 C C . ALA A 1 94 ? 5.929 -5.078 -15.889 1.00 98.62 94 ALA A C 1
ATOM 724 O O . ALA A 1 94 ? 6.091 -4.673 -17.041 1.00 98.62 94 ALA A O 1
ATOM 725 N N . PHE A 1 95 ? 6.666 -6.071 -15.393 1.00 98.12 95 PHE A N 1
ATOM 726 C CA . PHE A 1 95 ? 7.699 -6.748 -16.169 1.00 98.12 95 PHE A CA 1
ATOM 727 C C . PHE A 1 95 ? 7.118 -7.456 -17.390 1.00 98.12 95 PHE A C 1
ATOM 729 O O . PHE A 1 95 ? 7.698 -7.371 -18.471 1.00 98.12 95 PHE A O 1
ATOM 736 N N . VAL A 1 96 ? 5.950 -8.084 -17.252 1.00 98.31 96 VAL A N 1
ATOM 737 C CA . VAL A 1 96 ? 5.211 -8.669 -18.374 1.00 98.31 96 VAL A CA 1
ATOM 738 C C . VAL A 1 96 ? 4.757 -7.586 -19.352 1.00 98.31 96 VAL A C 1
ATOM 740 O O . VAL A 1 96 ? 5.025 -7.712 -20.546 1.00 98.31 96 VAL A O 1
ATOM 743 N N . HIS A 1 97 ? 4.138 -6.507 -18.865 1.00 98.56 97 HIS A N 1
ATOM 744 C CA . HIS A 1 97 ? 3.625 -5.414 -19.696 1.00 98.56 97 HIS A CA 1
ATOM 745 C C . HIS A 1 97 ? 4.712 -4.784 -20.575 1.00 98.56 97 HIS A C 1
ATOM 747 O O . HIS A 1 97 ? 4.511 -4.579 -21.771 1.00 98.56 97 HIS A O 1
ATOM 753 N N . PHE A 1 98 ? 5.889 -4.525 -20.001 1.00 98.38 98 PHE A N 1
ATOM 754 C CA . PHE A 1 98 ? 7.024 -3.955 -20.728 1.00 98.38 98 PHE A CA 1
ATOM 755 C C . PHE A 1 98 ? 7.969 -5.006 -21.319 1.00 98.38 98 PHE A C 1
ATOM 757 O O . PHE A 1 98 ? 9.023 -4.647 -21.840 1.00 98.38 98 PHE A O 1
ATOM 764 N N . ASN A 1 99 ? 7.623 -6.296 -21.251 1.00 97.38 99 ASN A N 1
ATOM 765 C CA . ASN A 1 99 ? 8.459 -7.407 -21.712 1.00 97.38 99 ASN A CA 1
ATOM 766 C C . ASN A 1 99 ? 9.919 -7.294 -21.219 1.00 97.38 99 ASN A C 1
ATOM 768 O O . ASN A 1 99 ? 10.862 -7.442 -21.998 1.00 97.38 99 ASN A O 1
ATOM 772 N N . VAL A 1 100 ? 10.097 -6.975 -19.934 1.00 97.69 100 VAL A N 1
ATOM 773 C CA . VAL A 1 100 ? 11.404 -6.770 -19.295 1.00 97.69 100 VAL A CA 1
ATOM 774 C C . VAL A 1 100 ? 12.168 -8.086 -19.282 1.00 97.69 100 VAL A C 1
ATOM 776 O O . VAL A 1 100 ? 11.699 -9.058 -18.698 1.00 97.69 100 VAL A O 1
ATOM 779 N N . ARG A 1 101 ? 13.348 -8.134 -19.902 1.00 95.69 101 ARG A N 1
ATOM 780 C CA . ARG A 1 101 ? 14.161 -9.354 -20.032 1.00 95.69 101 ARG A CA 1
ATOM 781 C C . ARG A 1 101 ? 15.586 -9.102 -19.572 1.00 95.69 101 ARG A C 1
ATOM 783 O O . ARG A 1 101 ? 16.320 -8.341 -20.199 1.00 95.69 101 ARG A O 1
ATOM 790 N N . CYS A 1 102 ? 15.975 -9.754 -18.480 1.00 91.31 102 CYS A N 1
ATOM 791 C CA . CYS A 1 102 ? 17.328 -9.660 -17.940 1.00 91.31 102 CYS A CA 1
ATOM 792 C C . CYS A 1 102 ? 18.276 -10.649 -18.640 1.00 91.31 102 CYS A C 1
ATOM 794 O O . CYS A 1 102 ? 17.891 -11.804 -18.830 1.00 91.31 102 CYS A O 1
ATOM 796 N N . PRO A 1 103 ? 19.523 -10.250 -18.952 1.00 83.06 103 PRO A N 1
ATOM 797 C CA . PRO A 1 103 ? 20.507 -11.131 -19.588 1.00 83.06 103 PRO A CA 1
ATOM 798 C C . PRO A 1 103 ? 20.835 -12.382 -18.765 1.00 83.06 103 PRO A C 1
ATOM 800 O O . PRO A 1 103 ? 21.099 -13.438 -19.329 1.00 83.06 103 PRO A O 1
ATOM 803 N N . SER A 1 104 ? 20.810 -12.275 -17.433 1.00 77.94 104 SER A N 1
ATOM 804 C CA . SER A 1 104 ? 21.098 -13.390 -16.526 1.00 77.94 104 SER A CA 1
ATOM 805 C C . SER A 1 104 ? 19.927 -14.361 -16.343 1.00 77.94 104 SER A C 1
ATOM 807 O O . SER A 1 104 ? 20.074 -15.358 -15.638 1.00 77.94 104 SER A O 1
ATOM 809 N N . SER A 1 105 ? 18.745 -14.064 -16.896 1.00 77.00 105 SER A N 1
ATOM 810 C CA . SER A 1 105 ? 17.564 -14.911 -16.725 1.00 77.00 105 SER A CA 1
ATOM 811 C C . SER A 1 105 ? 17.679 -16.157 -17.596 1.00 77.00 105 SER A C 1
ATOM 813 O O . SER A 1 105 ? 17.713 -16.071 -18.820 1.00 77.00 105 SER A O 1
ATOM 815 N N . SER A 1 106 ? 17.663 -17.333 -16.967 1.00 71.75 106 SER A N 1
ATOM 816 C CA . SER A 1 106 ? 17.601 -18.625 -17.667 1.00 71.75 106 SER A CA 1
ATOM 817 C C . SER A 1 106 ? 16.233 -18.883 -18.313 1.00 71.75 106 SER A C 1
ATOM 819 O O . SER A 1 106 ? 16.093 -19.794 -19.126 1.00 71.75 106 SER A O 1
ATOM 821 N N . SER A 1 107 ? 15.211 -18.107 -17.935 1.00 78.38 107 SER A N 1
ATOM 822 C CA . SER A 1 107 ? 13.843 -18.267 -18.427 1.00 78.38 107 SER A CA 1
ATOM 823 C C . SER A 1 107 ? 13.599 -17.443 -19.696 1.00 78.38 107 SER A C 1
ATOM 825 O O . SER A 1 107 ? 13.945 -16.261 -19.723 1.00 78.38 107 SER A O 1
ATOM 827 N N . PRO A 1 108 ? 12.922 -18.006 -20.718 1.00 81.69 108 PRO A N 1
ATOM 828 C CA . PRO A 1 108 ? 12.644 -17.327 -21.986 1.00 81.69 108 PRO A CA 1
ATOM 829 C C . PRO A 1 108 ? 11.523 -16.277 -21.890 1.00 81.69 108 PRO A C 1
ATOM 831 O O . PRO A 1 108 ? 11.158 -15.681 -22.904 1.00 81.69 108 PRO A O 1
ATOM 834 N N . GLY A 1 109 ? 10.928 -16.073 -20.714 1.00 89.44 109 GLY A N 1
ATOM 835 C CA . GLY A 1 109 ? 9.844 -15.120 -20.482 1.00 89.44 109 GLY A CA 1
ATOM 836 C C . GLY A 1 109 ? 10.324 -13.760 -19.961 1.00 89.44 109 GLY A C 1
ATOM 837 O O . GLY A 1 109 ? 11.521 -13.565 -19.739 1.00 89.44 109 GLY A O 1
ATOM 838 N N . PRO A 1 110 ? 9.390 -12.813 -19.755 1.00 96.06 110 PRO A N 1
ATOM 839 C CA . PRO A 1 110 ? 9.657 -11.616 -18.971 1.00 96.06 110 PRO A CA 1
ATOM 840 C C . PRO A 1 110 ? 10.142 -11.964 -17.559 1.00 96.06 110 PRO A C 1
ATOM 842 O O . PRO A 1 110 ? 9.837 -13.037 -17.032 1.00 96.06 110 PRO A O 1
ATOM 845 N N . LEU A 1 111 ? 10.875 -11.037 -16.947 1.00 96.19 111 LEU A N 1
ATOM 846 C CA . LEU A 1 111 ? 11.350 -11.135 -15.576 1.00 96.19 111 LEU A CA 1
ATOM 847 C C . LEU A 1 111 ? 10.193 -11.469 -14.630 1.00 96.19 111 LEU A C 1
ATOM 849 O O . LEU A 1 111 ? 9.124 -10.862 -14.685 1.00 96.19 111 LEU A O 1
ATOM 853 N N . ASN A 1 112 ? 10.439 -12.420 -13.737 1.00 95.62 112 ASN A N 1
ATOM 854 C CA . ASN A 1 112 ? 9.516 -12.792 -12.685 1.00 95.62 112 ASN A CA 1
ATOM 855 C C . ASN A 1 112 ? 10.280 -12.895 -11.368 1.00 95.62 112 ASN A C 1
ATOM 857 O O . ASN A 1 112 ? 11.239 -13.655 -11.259 1.00 95.62 112 ASN A O 1
ATOM 861 N N . TRP A 1 113 ? 9.854 -12.122 -10.378 1.00 95.56 113 TRP A N 1
ATOM 862 C CA . TRP A 1 113 ? 10.273 -12.300 -8.999 1.00 95.56 113 TRP A CA 1
ATOM 863 C C . TRP A 1 113 ? 9.317 -13.283 -8.323 1.00 95.56 113 TRP A C 1
ATOM 865 O O . TRP A 1 113 ? 8.135 -12.981 -8.085 1.00 95.56 113 TRP A O 1
ATOM 875 N N . ASP A 1 114 ? 9.830 -14.480 -8.049 1.00 94.94 114 ASP A N 1
ATOM 876 C CA . ASP A 1 114 ? 9.105 -15.499 -7.302 1.00 94.94 114 ASP A CA 1
ATOM 877 C C . ASP A 1 114 ? 8.928 -15.102 -5.826 1.00 94.94 114 ASP A C 1
ATOM 879 O O . ASP A 1 114 ? 9.398 -14.056 -5.371 1.00 94.94 114 ASP A O 1
ATOM 883 N N . VAL A 1 115 ? 8.156 -15.907 -5.092 1.00 93.75 115 VAL A N 1
ATOM 884 C CA . VAL A 1 115 ? 7.822 -15.633 -3.687 1.00 93.75 115 VAL A CA 1
ATOM 885 C C . VAL A 1 115 ? 9.077 -15.582 -2.818 1.00 93.75 115 VAL A C 1
ATOM 887 O O . VAL A 1 115 ? 9.225 -14.644 -2.044 1.00 93.75 115 VAL A O 1
ATOM 890 N N . GLN A 1 116 ? 9.970 -16.563 -2.958 1.00 93.62 116 GLN A N 1
ATOM 891 C CA . GLN A 1 116 ? 11.133 -16.708 -2.086 1.00 93.62 116 GLN A CA 1
ATOM 892 C C . GLN A 1 116 ? 12.117 -15.556 -2.295 1.00 93.62 116 GLN A C 1
ATOM 894 O O . GLN A 1 116 ? 12.554 -14.924 -1.338 1.00 93.62 116 GLN A O 1
ATOM 899 N N . PHE A 1 117 ? 12.422 -15.245 -3.553 1.00 92.81 117 PHE A N 1
ATOM 900 C CA . PHE A 1 117 ? 13.322 -14.155 -3.891 1.00 92.81 117 PHE A CA 1
ATOM 901 C C . PHE A 1 117 ? 12.768 -12.795 -3.448 1.00 92.81 117 PHE A C 1
ATOM 903 O O . PHE A 1 117 ? 13.514 -11.951 -2.950 1.00 92.81 117 PHE A O 1
ATOM 910 N N . TYR A 1 118 ? 11.467 -12.552 -3.632 1.00 93.00 118 TYR A N 1
ATOM 911 C CA . TYR A 1 118 ? 10.887 -11.259 -3.274 1.00 93.00 118 TYR A CA 1
ATOM 912 C C . TYR A 1 118 ? 10.831 -11.031 -1.757 1.00 93.00 118 TYR A C 1
ATOM 914 O O . TYR A 1 118 ? 11.046 -9.894 -1.336 1.00 93.00 118 TYR A O 1
ATOM 922 N N . ASP A 1 119 ? 10.612 -12.080 -0.960 1.00 88.88 119 ASP A N 1
ATOM 923 C CA . ASP A 1 119 ? 10.659 -12.000 0.507 1.00 88.88 119 ASP A CA 1
ATOM 924 C C . ASP A 1 119 ? 12.066 -11.598 0.995 1.00 88.88 119 ASP A C 1
ATOM 926 O O . ASP A 1 119 ? 12.240 -10.682 1.805 1.00 88.88 119 ASP A O 1
ATOM 930 N N . GLU A 1 120 ? 13.121 -12.176 0.414 1.00 89.12 120 GLU A N 1
ATOM 931 C CA . GLU A 1 120 ? 14.496 -11.739 0.687 1.00 89.12 120 GLU A CA 1
ATOM 932 C C . GLU A 1 120 ? 14.724 -10.287 0.232 1.00 89.12 120 GLU A C 1
ATOM 934 O O . GLU A 1 120 ? 15.206 -9.445 0.996 1.00 89.12 120 GLU A O 1
ATOM 939 N N . LEU A 1 121 ? 14.327 -9.959 -1.001 1.00 89.44 121 LEU A N 1
ATOM 940 C CA . LEU A 1 121 ? 14.517 -8.632 -1.584 1.00 89.44 121 LEU A CA 1
ATOM 941 C C . LEU A 1 121 ? 13.806 -7.536 -0.782 1.00 89.44 121 LEU A C 1
ATOM 943 O O . LEU A 1 121 ? 14.342 -6.433 -0.637 1.00 89.44 121 LEU A O 1
ATOM 947 N N . GLN A 1 122 ? 12.594 -7.795 -0.285 1.00 84.94 122 GLN A N 1
ATOM 948 C CA . GLN A 1 122 ? 11.822 -6.795 0.444 1.00 84.94 122 GLN A CA 1
ATOM 949 C C . GLN A 1 122 ? 12.421 -6.485 1.815 1.00 84.94 122 GLN A C 1
ATOM 951 O O . GLN A 1 122 ? 12.477 -5.306 2.173 1.00 84.94 122 GLN A O 1
ATOM 956 N N . ASN A 1 123 ? 12.968 -7.500 2.490 1.00 81.12 123 ASN A N 1
ATOM 957 C CA . ASN A 1 123 ? 13.643 -7.360 3.777 1.00 81.12 123 ASN A CA 1
ATOM 958 C C . ASN A 1 123 ? 15.036 -6.715 3.661 1.00 81.12 123 ASN A C 1
ATOM 960 O O . ASN A 1 123 ? 15.509 -6.091 4.611 1.00 81.12 123 ASN A O 1
ATOM 964 N N . LEU A 1 124 ? 15.706 -6.859 2.513 1.00 81.31 124 LEU A N 1
ATOM 965 C CA . LEU A 1 124 ? 17.057 -6.332 2.294 1.00 81.31 124 LEU A CA 1
ATOM 966 C C . LEU A 1 124 ? 17.066 -4.908 1.728 1.00 81.31 124 LEU A C 1
ATOM 968 O O . LEU A 1 124 ? 17.897 -4.089 2.124 1.00 81.31 124 LEU A O 1
ATOM 972 N N . ILE A 1 125 ? 16.165 -4.605 0.790 1.00 81.94 125 ILE A N 1
ATOM 973 C CA . ILE A 1 125 ? 16.189 -3.364 0.010 1.00 81.94 125 ILE A CA 1
ATOM 974 C C . ILE A 1 125 ? 14.858 -2.619 0.156 1.00 81.94 125 ILE A C 1
ATOM 976 O O . ILE A 1 125 ? 13.828 -2.992 -0.413 1.00 81.94 125 ILE A O 1
ATOM 980 N N . GLY A 1 126 ? 14.879 -1.502 0.883 1.00 73.06 126 GLY A N 1
ATOM 981 C CA . GLY A 1 126 ? 13.720 -0.622 1.040 1.00 73.06 126 GLY A CA 1
ATOM 982 C C . GLY A 1 126 ? 13.352 0.147 -0.238 1.00 73.06 126 GLY A C 1
ATOM 983 O O . GLY A 1 126 ? 14.208 0.503 -1.044 1.00 73.06 126 GLY A O 1
ATOM 984 N N . GLY A 1 127 ? 12.062 0.462 -0.403 1.00 79.75 127 GLY A N 1
ATOM 985 C CA . GLY A 1 127 ? 11.546 1.284 -1.509 1.00 79.75 127 GLY A CA 1
ATOM 986 C C . GLY A 1 127 ? 11.451 0.564 -2.863 1.00 79.75 127 GLY A C 1
ATOM 987 O O . GLY A 1 127 ? 12.109 -0.441 -3.106 1.00 79.75 127 GLY A O 1
ATOM 988 N N . GLY A 1 128 ? 10.610 1.071 -3.773 1.00 84.56 128 GLY A N 1
ATOM 989 C CA . GLY A 1 128 ? 10.366 0.396 -5.056 1.00 84.56 128 GLY A CA 1
ATOM 990 C C . GLY A 1 128 ? 11.443 0.606 -6.123 1.00 84.56 128 GLY A C 1
ATOM 991 O O . GLY A 1 128 ? 12.007 -0.355 -6.645 1.00 84.56 128 GLY A O 1
ATOM 992 N N . LYS A 1 129 ? 11.820 1.865 -6.378 1.00 93.56 129 LYS A N 1
ATOM 993 C CA . LYS A 1 129 ? 12.909 2.200 -7.314 1.00 93.56 129 LYS A CA 1
ATOM 994 C C . LYS A 1 129 ? 14.262 1.597 -6.890 1.00 93.56 129 LYS A C 1
ATOM 996 O O . LYS A 1 129 ? 14.942 1.046 -7.755 1.00 93.56 129 LYS A O 1
ATOM 1001 N N . PRO A 1 130 ? 14.671 1.643 -5.601 1.00 93.81 130 PRO A N 1
ATOM 1002 C CA . PRO A 1 130 ? 15.914 1.010 -5.161 1.00 93.81 130 PRO A CA 1
ATOM 1003 C C . PRO A 1 130 ? 15.949 -0.507 -5.384 1.00 93.81 130 PRO A C 1
ATOM 1005 O O . PRO A 1 130 ? 16.983 -0.995 -5.827 1.00 93.81 130 PRO A O 1
ATOM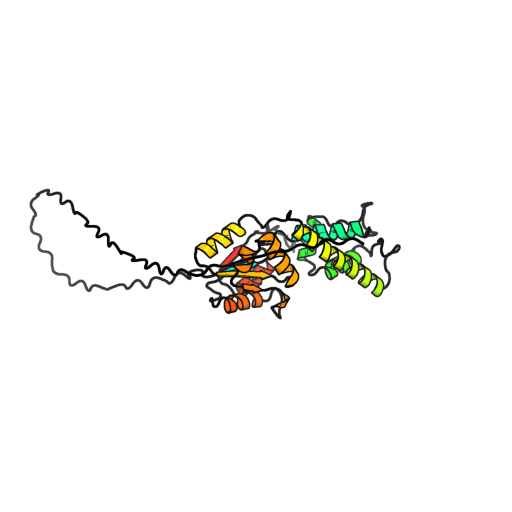 1008 N N . LYS A 1 131 ? 14.837 -1.233 -5.173 1.00 94.44 131 LYS A N 1
ATOM 1009 C CA . LYS A 1 131 ? 14.744 -2.679 -5.455 1.00 94.44 131 LYS A CA 1
ATOM 1010 C C . LYS A 1 131 ? 15.106 -3.004 -6.903 1.00 94.44 131 LYS A C 1
ATOM 1012 O O . LYS A 1 131 ? 15.983 -3.825 -7.147 1.00 94.44 131 LYS A O 1
ATOM 1017 N N . MET A 1 132 ? 14.469 -2.328 -7.863 1.00 96.75 132 MET A N 1
ATOM 1018 C CA . MET A 1 132 ? 14.746 -2.558 -9.285 1.00 96.75 132 MET A CA 1
ATOM 1019 C C . MET A 1 132 ? 16.166 -2.124 -9.676 1.00 96.75 132 MET A C 1
ATOM 1021 O O . MET A 1 132 ? 16.834 -2.834 -10.419 1.00 96.75 132 MET A O 1
ATOM 1025 N N . ARG A 1 133 ? 16.662 -0.995 -9.145 1.00 96.44 133 ARG A N 1
ATOM 1026 C CA . ARG A 1 133 ? 18.043 -0.542 -9.399 1.00 96.44 133 ARG A CA 1
ATOM 1027 C C . ARG A 1 133 ? 19.074 -1.541 -8.896 1.00 96.44 133 ARG A C 1
ATOM 1029 O O . ARG A 1 133 ? 20.017 -1.839 -9.618 1.00 96.44 133 ARG A O 1
ATOM 1036 N N . TRP A 1 134 ? 18.898 -2.032 -7.671 1.00 95.56 134 TRP A N 1
ATOM 1037 C CA . TRP A 1 134 ? 19.756 -3.062 -7.102 1.00 95.56 134 TRP A CA 1
ATOM 1038 C C . TRP A 1 134 ? 19.701 -4.324 -7.965 1.00 95.56 134 TRP A C 1
ATOM 1040 O O . TRP A 1 134 ? 20.735 -4.771 -8.446 1.00 95.56 134 TRP A O 1
ATOM 1050 N N . TYR A 1 135 ? 18.498 -4.810 -8.283 1.00 95.50 135 TYR A N 1
ATOM 1051 C CA . TYR A 1 135 ? 18.327 -6.018 -9.084 1.00 95.50 135 TYR A CA 1
ATOM 1052 C C . TYR A 1 135 ? 19.019 -5.922 -10.452 1.00 95.50 135 TYR A C 1
ATOM 1054 O O . TYR A 1 135 ? 19.832 -6.773 -10.792 1.00 95.50 135 TYR A O 1
ATOM 1062 N N . PHE A 1 136 ? 18.766 -4.865 -11.229 1.00 96.44 136 PHE A N 1
ATOM 1063 C CA . PHE A 1 136 ? 19.383 -4.701 -12.552 1.00 96.44 136 PHE A CA 1
ATOM 1064 C C . PHE A 1 136 ? 20.890 -4.444 -12.489 1.00 96.44 136 PHE A C 1
ATOM 1066 O O . PHE A 1 136 ? 21.603 -4.750 -13.442 1.00 96.44 136 PHE A O 1
ATOM 1073 N N . LYS A 1 137 ? 21.399 -3.904 -11.379 1.00 94.88 137 LYS A N 1
ATOM 1074 C CA . LYS A 1 137 ? 22.840 -3.773 -11.168 1.00 94.88 137 LYS A CA 1
ATOM 1075 C C . LYS A 1 137 ? 23.500 -5.137 -10.947 1.00 94.88 137 LYS A C 1
ATOM 1077 O O . LYS A 1 137 ? 24.530 -5.391 -11.560 1.00 94.88 137 LYS A O 1
ATOM 1082 N N . GLU A 1 138 ? 22.900 -5.999 -10.128 1.00 93.69 138 GLU A N 1
ATOM 1083 C CA . GLU A 1 138 ? 23.453 -7.322 -9.797 1.00 93.69 138 GLU A CA 1
ATOM 1084 C C . GLU A 1 138 ? 23.232 -8.362 -10.912 1.00 93.69 138 GLU A C 1
ATOM 1086 O O . GLU A 1 138 ? 24.071 -9.229 -11.139 1.00 93.69 138 GLU A O 1
ATOM 1091 N N . HIS A 1 139 ? 22.120 -8.259 -11.645 1.00 92.69 139 HIS A N 1
ATOM 1092 C CA . HIS A 1 139 ? 21.684 -9.252 -12.639 1.00 92.69 139 HIS A CA 1
ATOM 1093 C C . HIS A 1 139 ? 21.783 -8.767 -14.097 1.00 92.69 139 HIS A C 1
ATOM 1095 O O . HIS A 1 139 ? 21.469 -9.494 -15.042 1.00 92.69 139 HIS A O 1
ATOM 1101 N N . GLY A 1 140 ? 22.248 -7.535 -14.299 1.00 95.00 140 GLY A N 1
ATOM 1102 C CA . GLY A 1 140 ? 22.356 -6.906 -15.607 1.00 95.00 140 GLY A CA 1
ATOM 1103 C C . GLY A 1 140 ? 21.094 -6.144 -16.014 1.00 95.00 140 GLY A C 1
ATOM 1104 O O . GLY A 1 140 ? 19.955 -6.554 -15.767 1.00 95.00 140 GLY A O 1
ATOM 1105 N N . TRP A 1 141 ? 21.319 -5.008 -16.673 1.00 96.81 141 TRP A N 1
ATOM 1106 C CA . TRP A 1 141 ? 20.248 -4.150 -17.164 1.00 96.81 141 TRP A CA 1
ATOM 1107 C C . TRP A 1 141 ? 19.446 -4.849 -18.271 1.00 96.81 141 TRP A C 1
ATOM 1109 O O . TRP A 1 141 ? 20.042 -5.493 -19.139 1.00 96.81 141 TRP A O 1
ATOM 1119 N N . PRO A 1 142 ? 18.106 -4.754 -18.248 1.00 96.94 142 PRO A N 1
ATOM 1120 C CA . PRO A 1 142 ? 17.265 -5.540 -19.136 1.00 96.94 142 PRO A CA 1
ATOM 1121 C C . PRO A 1 142 ? 17.017 -4.848 -20.479 1.00 96.94 142 PRO A C 1
ATOM 1123 O O . PRO A 1 142 ? 17.108 -3.625 -20.597 1.00 96.94 142 PRO A O 1
ATOM 1126 N N . THR A 1 143 ? 16.604 -5.636 -21.470 1.00 97.00 143 THR A N 1
ATOM 1127 C CA . THR A 1 143 ? 15.825 -5.119 -22.604 1.00 97.00 143 THR A CA 1
ATOM 1128 C C . THR A 1 143 ? 14.349 -5.017 -22.220 1.00 97.00 143 THR A C 1
ATOM 1130 O O . THR A 1 143 ? 13.896 -5.631 -21.252 1.00 97.00 143 THR A O 1
ATOM 1133 N N . SER A 1 144 ? 13.588 -4.208 -22.950 1.00 97.12 144 SER A N 1
ATOM 1134 C CA . SER A 1 144 ? 12.146 -4.023 -22.750 1.00 97.12 144 SER A CA 1
ATOM 1135 C C . SER A 1 144 ? 11.498 -3.450 -24.012 1.00 97.12 144 SER A C 1
ATOM 1137 O O . SER A 1 144 ? 12.177 -3.099 -24.976 1.00 97.12 144 SER A O 1
ATOM 1139 N N . THR A 1 145 ? 10.178 -3.280 -24.004 1.00 97.56 145 THR A N 1
ATOM 1140 C CA . THR A 1 145 ? 9.470 -2.516 -25.041 1.00 97.56 145 THR A CA 1
ATOM 1141 C C . THR A 1 145 ? 9.903 -1.047 -25.093 1.00 97.56 145 THR A C 1
ATOM 1143 O O . THR A 1 145 ? 9.780 -0.426 -26.146 1.00 97.56 145 THR A O 1
ATOM 1146 N N . LEU A 1 146 ? 10.446 -0.502 -23.997 1.00 97.06 146 LEU A N 1
ATOM 1147 C CA . LEU A 1 146 ? 10.971 0.866 -23.924 1.00 97.06 146 LEU A CA 1
ATOM 1148 C C . LEU A 1 146 ? 12.381 0.982 -24.520 1.00 97.06 146 LEU A C 1
ATOM 1150 O O . LEU A 1 146 ? 12.708 1.997 -25.130 1.00 97.06 146 LEU A O 1
ATOM 1154 N N . PHE A 1 147 ? 13.208 -0.054 -24.350 1.00 96.81 147 PHE A N 1
ATOM 1155 C CA . PHE A 1 147 ? 14.606 -0.080 -24.780 1.00 96.81 147 PHE A CA 1
ATOM 1156 C C . PHE A 1 147 ? 14.957 -1.440 -25.391 1.00 96.81 147 PHE A C 1
ATOM 1158 O O . PHE A 1 147 ? 15.045 -2.447 -24.686 1.00 96.81 147 PHE A O 1
ATOM 1165 N N . GLN A 1 148 ? 15.196 -1.462 -26.707 1.00 94.81 148 GLN A N 1
ATOM 1166 C CA . GLN A 1 148 ? 15.527 -2.690 -27.447 1.00 94.81 148 GLN A CA 1
ATOM 1167 C C . GLN A 1 148 ? 16.894 -3.274 -27.061 1.00 94.81 148 GLN A C 1
ATOM 1169 O O . GLN A 1 148 ? 17.111 -4.477 -27.172 1.00 94.81 148 GLN A O 1
ATOM 1174 N N . THR A 1 149 ? 17.804 -2.431 -26.573 1.00 95.44 149 THR A N 1
ATOM 1175 C CA . THR A 1 149 ? 19.100 -2.823 -26.008 1.00 95.44 149 THR A CA 1
ATOM 1176 C C . THR A 1 149 ? 19.186 -2.383 -24.548 1.00 95.44 149 THR A C 1
ATOM 1178 O O . THR A 1 149 ? 18.591 -1.358 -24.209 1.00 95.44 149 THR A O 1
ATOM 1181 N N . PRO A 1 150 ? 19.941 -3.088 -23.685 1.00 96.62 150 PRO A N 1
ATOM 1182 C CA . PRO A 1 150 ? 20.123 -2.671 -22.298 1.00 96.62 150 PRO A CA 1
ATOM 1183 C C . PRO A 1 150 ? 20.625 -1.222 -22.178 1.00 96.62 150 PRO A C 1
ATOM 1185 O O . PRO A 1 150 ? 21.588 -0.866 -22.865 1.00 96.62 150 PRO A O 1
ATOM 1188 N N . PRO A 1 151 ? 20.021 -0.382 -21.317 1.00 96.94 151 PRO A N 1
ATOM 1189 C CA . PRO A 1 151 ? 20.437 1.007 -21.157 1.00 96.94 151 PRO A CA 1
ATOM 1190 C C . PRO A 1 151 ? 21.846 1.111 -20.551 1.00 96.94 151 PRO A C 1
ATOM 1192 O O . PRO A 1 151 ? 22.170 0.495 -19.528 1.00 96.94 151 PRO A O 1
ATOM 1195 N N . THR A 1 152 ? 22.696 1.921 -21.182 1.00 96.12 152 THR A N 1
ATOM 1196 C CA . THR A 1 152 ? 24.121 2.056 -20.831 1.00 96.12 152 THR A CA 1
ATOM 1197 C C . THR A 1 152 ? 24.433 3.312 -20.022 1.00 96.12 152 THR A C 1
ATOM 1199 O O . THR A 1 152 ? 25.394 3.300 -19.252 1.00 96.12 152 THR A O 1
ATOM 1202 N N . ASN A 1 153 ? 23.619 4.361 -20.154 1.00 97.12 153 ASN A N 1
ATOM 1203 C CA . ASN A 1 153 ? 23.754 5.625 -19.431 1.00 97.12 153 ASN A CA 1
ATOM 1204 C C . ASN A 1 153 ? 22.727 5.738 -18.289 1.00 97.12 153 ASN A C 1
ATOM 1206 O O . ASN A 1 153 ? 21.726 5.021 -18.252 1.00 97.12 153 ASN A O 1
ATOM 1210 N N . ASP A 1 154 ? 22.983 6.639 -17.343 1.00 97.38 154 ASP A N 1
ATOM 1211 C CA . ASP A 1 154 ? 22.164 6.766 -16.133 1.00 97.38 154 ASP A CA 1
ATOM 1212 C C . ASP A 1 154 ? 20.795 7.414 -16.375 1.00 97.38 154 ASP A C 1
ATOM 1214 O O . ASP A 1 154 ? 19.852 7.123 -15.638 1.00 97.38 154 ASP A O 1
ATOM 1218 N N . GLU A 1 155 ? 20.654 8.230 -17.420 1.00 98.00 155 GLU A N 1
ATOM 1219 C CA . GLU A 1 155 ? 19.384 8.862 -17.791 1.00 98.00 155 GLU A CA 1
ATOM 1220 C C . GLU A 1 155 ? 18.368 7.817 -18.273 1.00 98.00 155 GLU A C 1
ATOM 1222 O O . GLU A 1 155 ? 17.261 7.727 -17.739 1.00 98.00 155 GLU A O 1
ATOM 1227 N N . ASP A 1 156 ? 18.766 6.948 -19.203 1.00 98.00 156 ASP A N 1
ATOM 1228 C CA . ASP A 1 156 ? 17.916 5.875 -19.722 1.00 98.00 156 ASP A CA 1
ATOM 1229 C C . ASP A 1 156 ? 17.583 4.841 -18.642 1.00 98.00 156 ASP A C 1
ATOM 1231 O O . ASP A 1 156 ? 16.452 4.355 -18.547 1.00 98.00 156 ASP A O 1
ATOM 1235 N N . ARG A 1 157 ? 18.549 4.537 -17.768 1.00 98.19 157 ARG A N 1
ATOM 1236 C CA . ARG A 1 157 ? 18.340 3.683 -16.590 1.00 98.19 157 ARG A CA 1
ATOM 1237 C C . ARG A 1 157 ? 17.310 4.276 -15.639 1.00 98.19 157 ARG A C 1
ATOM 1239 O O . ARG A 1 157 ? 16.430 3.556 -15.167 1.00 98.19 157 ARG A O 1
ATOM 1246 N N . ALA A 1 158 ? 17.406 5.573 -15.349 1.00 98.00 158 ALA A N 1
ATOM 1247 C CA . ALA A 1 158 ? 16.435 6.268 -14.517 1.00 98.00 158 ALA A CA 1
ATOM 1248 C C . ALA A 1 158 ? 15.049 6.257 -15.170 1.00 98.00 158 ALA A C 1
ATOM 1250 O O . ALA A 1 158 ? 14.082 5.870 -14.517 1.00 98.00 158 ALA A O 1
ATOM 1251 N N . LYS A 1 159 ? 14.968 6.562 -16.469 1.00 98.25 159 LYS A N 1
ATOM 1252 C CA . LYS A 1 159 ? 13.722 6.551 -17.241 1.00 98.25 159 LYS A CA 1
ATOM 1253 C C . LYS A 1 159 ? 13.042 5.182 -17.245 1.00 98.25 159 LYS A C 1
ATOM 1255 O O . LYS A 1 159 ? 11.830 5.109 -17.042 1.00 98.25 159 LYS A O 1
ATOM 1260 N N . LEU A 1 160 ? 13.801 4.101 -17.436 1.00 98.38 160 LEU A N 1
ATOM 1261 C CA . LEU A 1 160 ? 13.283 2.735 -17.340 1.00 98.38 160 LEU A CA 1
ATOM 1262 C C . LEU A 1 160 ? 12.689 2.476 -15.950 1.00 98.38 160 LEU A C 1
ATOM 1264 O O . LEU A 1 160 ? 11.533 2.080 -15.836 1.00 98.38 160 LEU A O 1
ATOM 1268 N N . ILE A 1 161 ? 13.468 2.726 -14.894 1.00 98.31 161 ILE A N 1
ATOM 1269 C CA . ILE A 1 161 ? 13.059 2.489 -13.503 1.00 98.31 161 ILE A CA 1
ATOM 1270 C C . ILE A 1 161 ? 11.810 3.290 -13.139 1.00 98.31 161 ILE A C 1
ATOM 1272 O O . ILE A 1 161 ? 10.904 2.751 -12.506 1.00 98.31 161 ILE A O 1
ATOM 1276 N N . ASP A 1 162 ? 11.764 4.560 -13.528 1.00 98.19 162 ASP A N 1
ATOM 1277 C CA . ASP A 1 162 ? 10.648 5.449 -13.230 1.00 98.19 162 ASP A CA 1
ATOM 1278 C C . ASP A 1 162 ? 9.381 4.983 -13.949 1.00 98.19 162 ASP A C 1
ATOM 1280 O O . ASP A 1 162 ? 8.354 4.798 -13.303 1.00 98.19 162 ASP A O 1
ATOM 1284 N N . THR A 1 163 ? 9.481 4.644 -15.237 1.00 98.44 163 THR A N 1
ATOM 1285 C CA . THR A 1 163 ? 8.335 4.148 -16.015 1.00 98.44 163 THR A CA 1
ATOM 1286 C C . THR A 1 163 ? 7.787 2.832 -15.452 1.00 98.44 163 THR A C 1
ATOM 1288 O O . THR A 1 163 ? 6.575 2.683 -15.286 1.00 98.44 163 THR A O 1
ATOM 1291 N N . LEU A 1 164 ? 8.666 1.882 -15.107 1.00 98.50 164 LEU A N 1
ATOM 1292 C CA . LEU A 1 164 ? 8.259 0.617 -14.485 1.00 98.50 164 LEU A CA 1
ATOM 1293 C C . LEU A 1 164 ? 7.604 0.850 -13.119 1.00 98.50 164 LEU A C 1
ATOM 1295 O O . LEU A 1 164 ? 6.588 0.229 -12.809 1.00 98.50 164 LEU A O 1
ATOM 1299 N N . GLN A 1 165 ? 8.169 1.745 -12.304 1.00 97.56 165 GLN A N 1
ATOM 1300 C CA . GLN A 1 165 ? 7.651 2.048 -10.974 1.00 97.56 165 GLN A CA 1
ATOM 1301 C C . GLN A 1 165 ? 6.275 2.711 -11.041 1.00 97.56 165 GLN A C 1
ATOM 1303 O O . GLN A 1 165 ? 5.397 2.355 -10.250 1.00 97.56 165 GLN A O 1
ATOM 1308 N N . ASP A 1 166 ? 6.087 3.664 -11.948 1.00 97.38 166 ASP A N 1
ATOM 1309 C CA . ASP A 1 166 ? 4.836 4.403 -12.090 1.00 97.38 166 ASP A CA 1
ATOM 1310 C C . ASP A 1 166 ? 3.724 3.464 -12.564 1.00 97.38 166 ASP A C 1
ATOM 1312 O O . ASP A 1 166 ? 2.676 3.371 -11.923 1.00 97.38 166 ASP A O 1
ATOM 1316 N N . TRP A 1 167 ? 3.993 2.649 -13.589 1.00 98.38 167 TRP A N 1
ATOM 1317 C CA . TRP A 1 167 ? 3.034 1.649 -14.059 1.00 98.38 167 TRP A CA 1
ATOM 1318 C C . TRP A 1 167 ? 2.713 0.608 -12.982 1.00 98.38 167 TRP A C 1
ATOM 1320 O O . TRP A 1 167 ? 1.546 0.326 -12.719 1.00 98.38 167 TRP A O 1
ATOM 1330 N N . LYS A 1 168 ? 3.730 0.078 -12.285 1.00 97.44 168 LYS A N 1
ATOM 1331 C CA . LYS A 1 168 ? 3.537 -0.845 -11.155 1.00 97.44 168 LYS A CA 1
ATOM 1332 C C . LYS A 1 168 ? 2.676 -0.220 -10.058 1.00 97.44 168 LYS A C 1
ATOM 1334 O O . LYS A 1 168 ? 1.909 -0.921 -9.397 1.00 97.44 168 LYS A O 1
ATOM 1339 N N . THR A 1 169 ? 2.821 1.083 -9.828 1.00 94.88 169 THR A N 1
ATOM 1340 C CA . THR A 1 169 ? 2.040 1.815 -8.826 1.00 94.88 169 THR A CA 1
ATOM 1341 C C . THR A 1 169 ? 0.575 1.889 -9.236 1.00 94.88 169 THR A C 1
ATOM 1343 O O . THR A 1 169 ? -0.282 1.558 -8.420 1.00 94.88 169 THR A O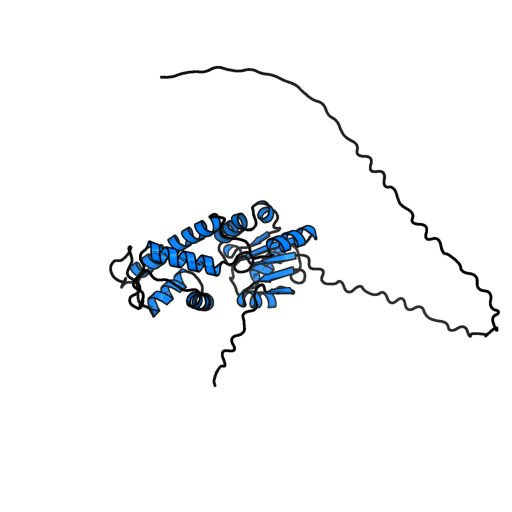 1
ATOM 1346 N N . GLU A 1 170 ? 0.271 2.225 -10.491 1.00 96.69 170 GLU A N 1
ATOM 1347 C CA . GLU A 1 170 ? -1.109 2.198 -10.995 1.00 96.69 170 GLU A CA 1
ATOM 1348 C C . GLU A 1 170 ? -1.693 0.786 -10.980 1.00 96.69 170 GLU A C 1
ATOM 1350 O O . GLU A 1 170 ? -2.802 0.580 -10.484 1.00 96.69 170 GLU A O 1
ATOM 1355 N N . ARG A 1 171 ? -0.908 -0.215 -11.385 1.00 97.62 171 ARG A N 1
ATOM 1356 C CA . ARG A 1 171 ? -1.340 -1.611 -11.352 1.00 97.62 171 ARG A CA 1
ATOM 1357 C C . ARG A 1 171 ? -1.683 -2.088 -9.945 1.00 97.62 171 ARG A C 1
ATOM 1359 O O . ARG A 1 171 ? -2.688 -2.766 -9.744 1.00 97.62 171 ARG A O 1
ATOM 1366 N N . TYR A 1 172 ? -0.886 -1.710 -8.948 1.00 95.44 172 TYR A N 1
ATOM 1367 C CA . TYR A 1 172 ? -1.200 -1.998 -7.551 1.00 95.44 172 TYR A CA 1
ATOM 1368 C C . TYR A 1 172 ? -2.539 -1.374 -7.133 1.00 95.44 172 TYR A C 1
ATOM 1370 O O . TYR A 1 172 ? -3.351 -2.036 -6.488 1.00 95.44 172 TYR A O 1
ATOM 1378 N N . LYS A 1 173 ? -2.816 -0.131 -7.550 1.00 95.19 173 LYS A N 1
ATOM 1379 C CA . LYS A 1 173 ? -4.103 0.516 -7.261 1.00 95.19 173 LYS A CA 1
ATOM 1380 C C . LYS A 1 173 ? -5.272 -0.234 -7.898 1.00 95.19 173 LYS A C 1
ATOM 1382 O O . LYS A 1 173 ? -6.308 -0.379 -7.256 1.00 95.19 173 LYS A O 1
ATOM 1387 N N . GLU A 1 174 ? -5.119 -0.718 -9.128 1.00 96.56 174 GLU A N 1
ATOM 1388 C CA . GLU A 1 174 ? -6.133 -1.544 -9.796 1.00 96.56 174 GLU A CA 1
ATOM 1389 C C . GLU A 1 174 ? -6.395 -2.853 -9.050 1.00 96.56 174 GLU A C 1
ATOM 1391 O O . GLU A 1 174 ? -7.551 -3.228 -8.861 1.00 96.56 174 GLU A O 1
ATOM 1396 N N . ILE A 1 175 ? -5.337 -3.531 -8.587 1.00 96.25 175 ILE A N 1
ATOM 1397 C CA . ILE A 1 175 ? -5.458 -4.764 -7.800 1.00 96.25 175 ILE A CA 1
ATOM 1398 C C . ILE A 1 175 ? -6.291 -4.500 -6.540 1.00 96.25 175 ILE A C 1
ATOM 1400 O O . ILE A 1 175 ? -7.253 -5.226 -6.292 1.00 96.25 175 ILE A O 1
ATOM 1404 N N . ILE A 1 176 ? -6.001 -3.426 -5.797 1.00 95.38 176 ILE A N 1
ATOM 1405 C CA . ILE A 1 176 ? -6.773 -3.048 -4.602 1.00 95.38 176 ILE A CA 1
ATOM 1406 C C . ILE A 1 176 ? -8.237 -2.731 -4.952 1.00 95.38 176 ILE A C 1
ATOM 1408 O O . ILE A 1 176 ? -9.148 -3.228 -4.293 1.00 95.38 176 ILE A O 1
ATOM 1412 N N . LYS A 1 177 ? -8.481 -1.970 -6.026 1.00 94.88 177 LYS A N 1
ATOM 1413 C CA . LYS A 1 177 ? -9.833 -1.583 -6.475 1.00 94.88 177 LYS A CA 1
ATOM 1414 C C . LYS A 1 177 ? -10.644 -2.723 -7.091 1.00 94.88 177 LYS A C 1
ATOM 1416 O O . LYS A 1 177 ? -11.851 -2.586 -7.260 1.00 94.88 177 LYS A O 1
ATOM 1421 N N . SER A 1 178 ? -10.013 -3.844 -7.437 1.00 93.31 178 SER A N 1
ATOM 1422 C CA . SER A 1 178 ? -10.698 -4.980 -8.067 1.00 93.31 178 SER A CA 1
ATOM 1423 C C . SER A 1 178 ? -11.717 -5.675 -7.154 1.00 93.31 178 SER A C 1
ATOM 1425 O O . SER A 1 178 ? -12.519 -6.474 -7.631 1.00 93.31 178 SER A O 1
ATOM 1427 N N . GLY A 1 179 ? -11.657 -5.437 -5.836 1.00 87.12 179 GLY A N 1
ATOM 1428 C CA . GLY A 1 179 ? -12.488 -6.114 -4.831 1.00 87.12 179 GLY A CA 1
ATOM 1429 C C . GLY A 1 179 ? -12.080 -7.566 -4.535 1.00 87.12 179 GLY A C 1
ATOM 1430 O O . GLY A 1 179 ? -12.697 -8.226 -3.687 1.00 87.12 179 GLY A O 1
ATOM 1431 N N . THR A 1 180 ? -11.039 -8.072 -5.209 1.00 90.44 180 THR A N 1
ATOM 1432 C CA . THR A 1 180 ? -10.500 -9.426 -4.991 1.00 90.44 180 THR A CA 1
ATOM 1433 C C . THR A 1 180 ? -9.631 -9.509 -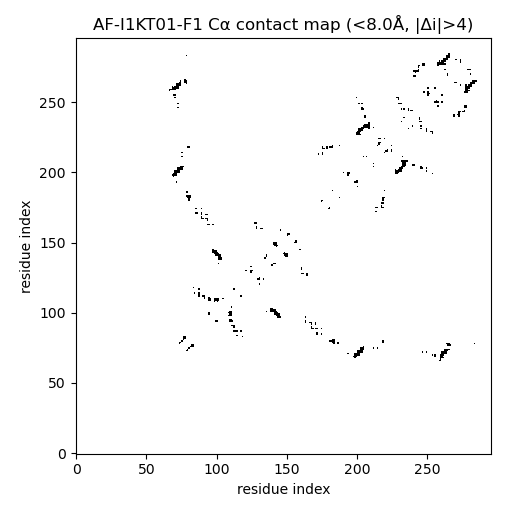3.738 1.00 90.44 180 THR A C 1
ATOM 1435 O O . THR A 1 180 ? -9.625 -10.539 -3.066 1.00 90.44 180 THR A O 1
ATOM 1438 N N . VAL A 1 181 ? -8.960 -8.411 -3.378 1.00 94.06 181 VAL A N 1
ATOM 1439 C CA . VAL A 1 181 ? -8.163 -8.306 -2.153 1.00 94.06 181 VAL A CA 1
ATOM 1440 C C . VAL A 1 181 ? -9.090 -8.289 -0.945 1.00 94.06 181 VAL A C 1
ATOM 1442 O O . VAL A 1 181 ? -10.067 -7.540 -0.907 1.00 94.06 181 VAL A O 1
ATOM 1445 N N . LYS A 1 182 ? -8.789 -9.128 0.047 1.00 93.62 182 LYS A N 1
ATOM 1446 C CA . LYS A 1 182 ? -9.546 -9.214 1.297 1.00 93.62 182 LYS A CA 1
ATOM 1447 C C . LYS A 1 182 ? -8.686 -8.760 2.471 1.00 93.62 182 LYS A C 1
ATOM 1449 O O . LYS A 1 182 ? -7.478 -9.009 2.458 1.00 93.62 182 LYS A O 1
ATOM 1454 N N . PRO A 1 183 ? -9.295 -8.139 3.495 1.00 95.00 183 PRO A N 1
ATOM 1455 C CA . PRO A 1 183 ? -8.620 -7.930 4.763 1.00 95.00 183 PRO A CA 1
ATOM 1456 C C . PRO A 1 183 ? -8.126 -9.249 5.346 1.00 95.00 183 PRO A C 1
ATOM 1458 O O . PRO A 1 183 ? -8.740 -10.301 5.130 1.00 95.00 183 PRO A O 1
ATOM 1461 N N . ARG A 1 184 ? -7.051 -9.193 6.131 1.00 94.50 184 ARG A N 1
ATOM 1462 C CA . ARG A 1 184 ? -6.546 -10.375 6.823 1.00 94.50 184 ARG A CA 1
ATOM 1463 C C . ARG A 1 184 ? -7.615 -10.929 7.775 1.00 94.50 184 ARG A C 1
ATOM 1465 O O . ARG A 1 184 ? -8.370 -10.156 8.384 1.00 94.50 184 ARG A O 1
ATOM 1472 N N . PRO A 1 185 ? -7.715 -12.265 7.904 1.00 93.88 185 PRO A N 1
ATOM 1473 C CA . PRO A 1 185 ? -8.724 -12.891 8.747 1.00 93.88 185 PRO A CA 1
ATOM 1474 C C . PRO A 1 185 ? -8.724 -12.323 10.170 1.00 93.88 185 PRO A C 1
ATOM 1476 O O . PRO A 1 185 ? -7.686 -12.220 10.816 1.00 93.88 185 PRO A O 1
ATOM 1479 N N . GLY A 1 186 ? -9.906 -11.955 10.664 1.00 94.62 186 GLY A N 1
ATOM 1480 C CA . GLY A 1 186 ? -10.094 -11.468 12.032 1.00 94.62 186 GLY A CA 1
ATOM 1481 C C . GLY A 1 186 ? -9.843 -9.974 12.258 1.00 94.62 186 GLY A C 1
ATOM 1482 O O . GLY A 1 186 ? -10.292 -9.481 13.288 1.00 94.62 186 GLY A O 1
ATOM 1483 N N . VAL A 1 187 ? -9.230 -9.239 11.320 1.00 95.38 187 VAL A N 1
ATOM 1484 C CA . VAL A 1 187 ? -8.972 -7.791 11.479 1.00 95.38 187 VAL A CA 1
ATOM 1485 C C . VAL A 1 187 ? -10.268 -7.003 11.628 1.00 95.38 187 VAL A C 1
ATOM 1487 O O . VAL A 1 187 ? -10.427 -6.269 12.598 1.00 95.38 187 VAL A O 1
ATOM 1490 N N . LEU A 1 188 ? -11.221 -7.192 10.707 1.00 96.69 188 LEU A N 1
ATOM 1491 C CA . LEU A 1 188 ? -12.497 -6.469 10.758 1.00 96.69 188 LEU A CA 1
ATOM 1492 C C . LEU A 1 188 ? -13.282 -6.798 12.030 1.00 96.69 188 LEU A C 1
ATOM 1494 O O . LEU A 1 188 ? -13.790 -5.895 12.683 1.00 96.69 188 LEU A O 1
ATOM 1498 N N . ARG A 1 189 ? -13.309 -8.082 12.416 1.00 96.94 189 ARG A N 1
ATOM 1499 C CA . ARG A 1 189 ? -13.925 -8.535 13.669 1.00 96.94 189 ARG A CA 1
ATOM 1500 C C . ARG A 1 189 ? -13.305 -7.822 14.871 1.00 96.94 189 ARG A C 1
ATOM 1502 O O . ARG A 1 189 ? -14.039 -7.322 15.708 1.00 96.94 189 ARG A O 1
ATOM 1509 N N . LEU A 1 190 ? -11.973 -7.757 14.946 1.00 96.31 190 LEU A N 1
ATOM 1510 C CA . LEU A 1 190 ? -11.271 -7.105 16.052 1.00 96.31 190 LEU A CA 1
ATOM 1511 C C . LEU A 1 190 ? -11.543 -5.595 16.096 1.00 96.31 190 LEU A C 1
ATOM 1513 O O . LEU A 1 190 ? -11.728 -5.050 17.179 1.00 96.31 190 LEU A O 1
ATOM 1517 N N . MET A 1 191 ? -11.584 -4.927 14.939 1.00 97.19 191 MET A N 1
ATOM 1518 C CA . MET A 1 191 ? -11.964 -3.513 14.855 1.00 97.19 191 MET A CA 1
ATOM 1519 C C . MET A 1 191 ? -13.391 -3.293 15.372 1.00 97.19 191 MET A C 1
ATOM 1521 O O . MET A 1 191 ? -13.609 -2.417 16.204 1.00 97.19 191 MET A O 1
ATOM 1525 N N . ASP A 1 192 ? -14.349 -4.108 14.926 1.00 97.38 192 ASP A N 1
ATOM 1526 C CA . ASP A 1 192 ? -15.747 -3.988 15.344 1.00 97.38 192 ASP A CA 1
ATOM 1527 C C . ASP A 1 192 ? -15.918 -4.280 16.847 1.00 97.38 192 ASP A C 1
ATOM 1529 O O . ASP A 1 192 ? -16.488 -3.460 17.559 1.00 97.38 192 ASP A O 1
ATOM 1533 N N . GLU A 1 193 ? -15.339 -5.371 17.362 1.00 97.25 193 GLU A N 1
ATOM 1534 C CA . GLU A 1 193 ? -15.373 -5.716 18.794 1.00 97.25 193 GLU A CA 1
ATOM 1535 C C . GLU A 1 193 ? -14.745 -4.620 19.671 1.00 97.25 193 GLU A C 1
ATOM 1537 O O . GLU A 1 193 ? -15.263 -4.298 20.742 1.00 97.25 193 GLU A O 1
ATOM 1542 N N . ALA A 1 194 ? -13.636 -4.023 19.227 1.00 96.19 194 ALA A N 1
ATOM 1543 C CA . ALA A 1 194 ? -12.981 -2.941 19.952 1.00 96.19 194 ALA A CA 1
ATOM 1544 C C . ALA A 1 194 ? -13.839 -1.668 19.977 1.00 96.19 194 ALA A C 1
ATOM 1546 O O . ALA A 1 194 ? -13.995 -1.065 21.041 1.00 96.19 194 ALA A O 1
ATOM 1547 N N . ARG A 1 195 ? -14.435 -1.287 18.840 1.00 96.19 195 ARG A N 1
ATOM 1548 C CA . ARG A 1 195 ? -15.366 -0.153 18.766 1.00 96.19 195 ARG A CA 1
ATOM 1549 C C . ARG A 1 195 ? -16.577 -0.378 19.670 1.00 96.19 195 ARG A C 1
ATOM 1551 O O . ARG A 1 195 ? -16.930 0.508 20.444 1.00 96.19 195 ARG A O 1
ATOM 1558 N N . ASP A 1 196 ? -17.183 -1.560 19.610 1.00 97.00 196 ASP A N 1
ATOM 1559 C CA . ASP A 1 196 ? -18.380 -1.903 20.385 1.00 97.00 196 ASP A CA 1
ATOM 1560 C C . ASP A 1 196 ? -18.081 -1.948 21.900 1.00 97.00 196 ASP A C 1
ATOM 1562 O O . ASP A 1 196 ? -18.942 -1.639 22.724 1.00 97.00 196 ASP A O 1
ATOM 1566 N N . ALA A 1 197 ? -16.830 -2.232 22.282 1.00 96.44 197 ALA A N 1
ATOM 1567 C CA . ALA A 1 197 ? -16.322 -2.113 23.652 1.00 96.44 197 ALA A CA 1
ATOM 1568 C C . ALA A 1 197 ? -15.911 -0.677 24.056 1.00 96.44 197 ALA A C 1
ATOM 1570 O O . ALA A 1 197 ? -15.295 -0.481 25.111 1.00 96.44 197 ALA A O 1
ATOM 1571 N N . GLY A 1 198 ? -16.207 0.327 23.224 1.00 96.38 198 GLY A N 1
ATOM 1572 C CA . GLY A 1 198 ? -15.915 1.740 23.476 1.00 96.38 198 GLY A CA 1
ATOM 1573 C C . GLY A 1 198 ? -14.432 2.103 23.386 1.00 96.38 198 GLY A C 1
ATOM 1574 O O . GLY A 1 198 ? -14.004 3.072 24.015 1.00 96.38 198 GLY A O 1
ATOM 1575 N N . LYS A 1 199 ? -13.622 1.313 22.669 1.00 97.12 199 LYS A N 1
ATOM 1576 C CA . LYS A 1 199 ? -12.200 1.606 22.440 1.00 97.12 199 LYS A CA 1
ATOM 1577 C C . LYS A 1 199 ? -12.034 2.487 21.214 1.00 97.12 199 LYS A C 1
ATOM 1579 O O . LYS A 1 199 ? -12.748 2.323 20.228 1.00 97.12 199 LYS A O 1
ATOM 1584 N N . LYS A 1 200 ? -11.045 3.379 21.269 1.00 97.94 200 LYS A N 1
ATOM 1585 C CA . LYS A 1 200 ? -10.665 4.181 20.107 1.00 97.94 200 LYS A CA 1
ATOM 1586 C C . LYS A 1 200 ? -9.902 3.348 19.088 1.00 97.94 200 LYS A C 1
ATOM 1588 O O . LYS A 1 200 ? -9.130 2.460 19.459 1.00 97.94 200 LYS A O 1
ATOM 1593 N N . LEU A 1 201 ? -10.082 3.672 17.816 1.00 97.94 201 LEU A N 1
ATOM 1594 C CA . LEU A 1 201 ? -9.437 2.997 16.700 1.00 97.94 201 LEU A CA 1
ATOM 1595 C C . LEU A 1 201 ? -8.578 3.964 15.902 1.00 97.94 201 LEU A C 1
ATOM 1597 O O . LEU A 1 201 ? -9.025 5.041 15.507 1.00 97.94 201 LEU A O 1
ATOM 1601 N N . ALA A 1 202 ? -7.356 3.540 15.603 1.00 97.62 202 ALA A N 1
ATOM 1602 C CA . ALA A 1 202 ? -6.507 4.237 14.658 1.00 97.62 202 ALA A CA 1
ATOM 1603 C C . ALA A 1 202 ? -5.830 3.291 13.673 1.00 97.62 202 ALA A C 1
ATOM 1605 O O . ALA A 1 202 ? -5.599 2.119 13.970 1.00 97.62 202 ALA A O 1
ATOM 1606 N N . VAL A 1 203 ? -5.471 3.836 12.512 1.00 97.12 203 VAL A N 1
ATOM 1607 C CA . VAL A 1 203 ? -4.585 3.175 11.549 1.00 97.12 203 VAL A CA 1
ATOM 1608 C C . VAL A 1 203 ? -3.337 4.021 11.349 1.00 97.12 203 VAL A C 1
ATOM 1610 O O . VAL A 1 203 ? -3.425 5.219 11.087 1.00 97.12 203 VAL A O 1
ATOM 1613 N N . CYS A 1 204 ? -2.170 3.400 11.438 1.00 94.31 204 CYS A N 1
ATOM 1614 C CA . CYS A 1 204 ? -0.886 4.020 11.147 1.00 94.31 204 CYS A CA 1
ATOM 1615 C C . CYS A 1 204 ? -0.210 3.250 10.017 1.00 94.31 204 CYS A C 1
ATOM 1617 O O . CYS A 1 204 ? -0.276 2.036 9.990 1.00 94.31 204 CYS A O 1
ATOM 1619 N N . SER A 1 205 ? 0.444 3.927 9.080 1.00 90.88 205 SER A N 1
ATOM 1620 C CA . SER A 1 205 ? 1.256 3.258 8.058 1.00 90.88 205 SER A CA 1
ATOM 1621 C C . SER A 1 205 ? 2.395 4.159 7.608 1.00 90.88 205 SER A C 1
ATOM 1623 O O . SER A 1 205 ? 2.288 5.383 7.627 1.00 90.88 205 SER A O 1
ATOM 1625 N N . ALA A 1 206 ? 3.496 3.547 7.176 1.00 85.56 206 ALA A N 1
ATOM 1626 C CA . ALA A 1 206 ? 4.621 4.253 6.569 1.00 85.56 206 ALA A CA 1
ATOM 1627 C C . ALA A 1 206 ? 4.405 4.581 5.078 1.00 85.56 206 ALA A C 1
ATOM 1629 O O . ALA A 1 206 ? 5.232 5.276 4.478 1.00 85.56 206 ALA A O 1
ATOM 1630 N N . ALA A 1 207 ? 3.327 4.074 4.473 1.00 87.06 207 ALA A N 1
ATOM 1631 C CA . ALA A 1 207 ? 2.968 4.334 3.086 1.00 87.06 207 ALA A CA 1
ATOM 1632 C C . ALA A 1 207 ? 2.478 5.777 2.882 1.00 87.06 207 ALA A C 1
ATOM 1634 O O . ALA A 1 207 ? 2.156 6.487 3.834 1.00 87.06 207 ALA A O 1
ATOM 1635 N N . THR A 1 208 ? 2.403 6.219 1.625 1.00 88.31 208 THR A N 1
ATOM 1636 C CA . THR A 1 208 ? 1.855 7.542 1.296 1.00 88.31 208 THR A CA 1
ATOM 1637 C C . THR A 1 208 ? 0.384 7.634 1.685 1.00 88.31 208 THR A C 1
ATOM 1639 O O . THR A 1 208 ? -0.354 6.644 1.647 1.00 88.31 208 THR A O 1
ATOM 1642 N N . LYS A 1 209 ? -0.084 8.845 1.984 1.00 92.38 209 LYS A N 1
ATOM 1643 C CA . LYS A 1 209 ? -1.472 9.082 2.403 1.00 92.38 209 LYS A CA 1
ATOM 1644 C C . LYS A 1 209 ? -2.494 8.581 1.390 1.00 92.38 209 LYS A C 1
ATOM 1646 O O . LYS A 1 209 ? -3.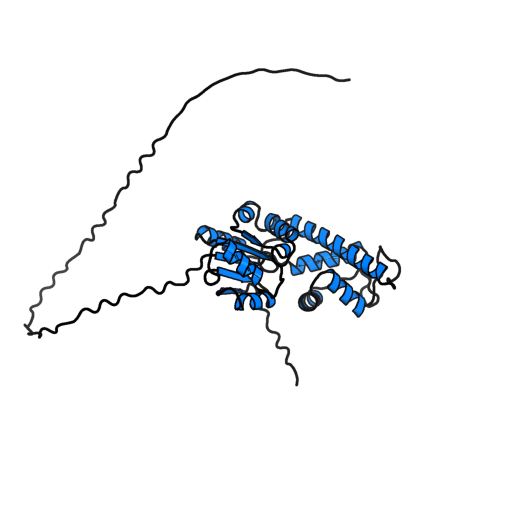488 7.967 1.762 1.00 92.38 209 LYS A O 1
ATOM 1651 N N . SER A 1 210 ? -2.213 8.783 0.106 1.00 91.75 210 SER A N 1
ATOM 1652 C CA . SER A 1 210 ? -3.046 8.289 -0.992 1.00 91.75 210 SER A CA 1
ATOM 1653 C C . SER A 1 210 ? -3.143 6.762 -1.032 1.00 91.75 210 SER A C 1
ATOM 1655 O O . SER A 1 210 ? -4.213 6.234 -1.323 1.00 91.75 210 SER A O 1
ATOM 1657 N N . SER A 1 211 ? -2.059 6.048 -0.713 1.00 90.81 211 SER A N 1
ATOM 1658 C CA . SER A 1 211 ? -2.057 4.584 -0.650 1.00 90.81 211 SER A CA 1
ATOM 1659 C C . SER A 1 211 ? -2.855 4.078 0.549 1.00 90.81 211 SER A C 1
ATOM 1661 O O . SER A 1 211 ? -3.640 3.146 0.407 1.00 90.81 211 SER A O 1
ATOM 1663 N N . VAL A 1 212 ? -2.697 4.714 1.716 1.00 93.75 212 VAL A N 1
ATOM 1664 C CA . VAL A 1 212 ? -3.443 4.347 2.929 1.00 93.75 212 VAL A CA 1
ATOM 1665 C C . VAL A 1 212 ? -4.942 4.554 2.727 1.00 93.75 212 VAL A C 1
ATOM 1667 O O . VAL A 1 212 ? -5.708 3.629 2.969 1.00 93.75 212 VAL A O 1
ATOM 1670 N N . ILE A 1 213 ? -5.360 5.720 2.221 1.00 95.31 213 ILE A N 1
ATOM 1671 C CA . ILE A 1 213 ? -6.774 6.009 1.930 1.00 95.31 213 ILE A CA 1
ATOM 1672 C C . ILE A 1 213 ? -7.348 4.965 0.970 1.00 95.31 213 ILE A C 1
ATOM 1674 O O . ILE A 1 213 ? -8.396 4.390 1.252 1.00 95.31 213 ILE A O 1
ATOM 1678 N N . LEU A 1 214 ? -6.629 4.658 -0.115 1.00 94.38 214 LEU A N 1
ATOM 1679 C CA . LEU A 1 214 ? -7.068 3.657 -1.079 1.00 94.38 214 LEU A CA 1
ATOM 1680 C C . LEU A 1 214 ? -7.293 2.287 -0.425 1.00 94.38 214 LEU A C 1
ATOM 1682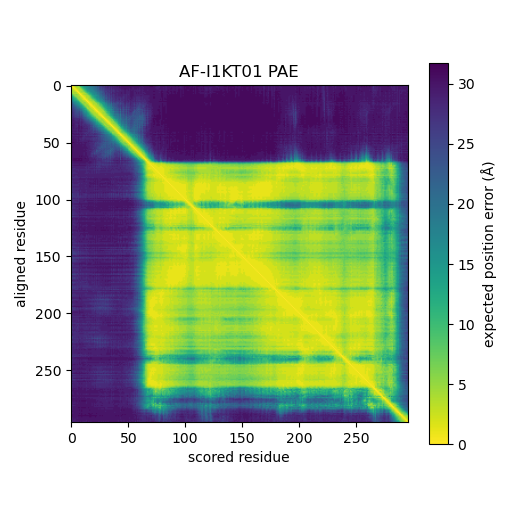 O O . LEU A 1 214 ? -8.319 1.652 -0.672 1.00 94.38 214 LEU A O 1
ATOM 1686 N N . CYS A 1 215 ? -6.348 1.833 0.401 1.00 94.62 215 CYS A N 1
ATOM 1687 C CA . CYS A 1 215 ? -6.481 0.579 1.133 1.00 94.62 215 CYS A CA 1
ATOM 1688 C C . CYS A 1 215 ? -7.690 0.615 2.076 1.00 94.62 215 CYS A C 1
ATOM 1690 O O . CYS A 1 215 ? -8.505 -0.301 2.051 1.00 94.62 215 CYS A O 1
ATOM 1692 N N . LEU A 1 216 ? -7.851 1.672 2.874 1.00 95.69 216 LEU A N 1
ATOM 1693 C CA . LEU A 1 216 ? -8.936 1.757 3.854 1.00 95.69 216 LEU A CA 1
ATOM 1694 C C . LEU A 1 216 ? -10.319 1.778 3.189 1.00 95.69 216 LEU A C 1
ATOM 1696 O O . LEU A 1 216 ? -11.187 0.987 3.560 1.00 95.69 216 LEU A O 1
ATOM 1700 N N . GLU A 1 217 ? -10.509 2.600 2.157 1.00 95.06 217 GLU A N 1
ATOM 1701 C CA . GLU A 1 217 ? -11.782 2.693 1.434 1.00 95.06 217 GLU A CA 1
ATOM 1702 C C . GLU A 1 217 ? -12.214 1.352 0.826 1.00 95.06 217 GLU A C 1
ATOM 1704 O O . GLU A 1 217 ? -13.392 0.998 0.889 1.00 95.06 217 GLU A O 1
ATOM 1709 N N . ASN A 1 218 ? -11.268 0.589 0.268 1.00 94.94 218 ASN A N 1
ATOM 1710 C CA . ASN A 1 218 ? -11.574 -0.641 -0.468 1.00 94.94 218 ASN A CA 1
ATOM 1711 C C . ASN A 1 218 ? -11.583 -1.899 0.410 1.00 94.94 218 ASN A C 1
ATOM 1713 O O . ASN A 1 218 ? -12.222 -2.884 0.043 1.00 94.94 218 ASN A O 1
ATOM 1717 N N . LEU A 1 219 ? -10.880 -1.897 1.547 1.00 94.75 219 LEU A N 1
ATOM 1718 C CA . LEU A 1 219 ? -10.683 -3.105 2.354 1.00 94.75 219 LEU A CA 1
ATOM 1719 C C . LEU A 1 219 ? -11.544 -3.135 3.610 1.00 94.75 219 LEU A C 1
ATOM 1721 O O . LEU A 1 219 ? -12.175 -4.154 3.883 1.00 94.75 219 LEU A O 1
ATOM 1725 N N . ILE A 1 220 ? -11.589 -2.042 4.377 1.00 94.94 220 ILE A N 1
ATOM 1726 C CA . ILE A 1 220 ? -12.405 -1.990 5.604 1.00 94.94 220 ILE A CA 1
ATOM 1727 C C . ILE A 1 220 ? -13.809 -1.423 5.345 1.00 94.94 220 ILE A C 1
ATOM 1729 O O . ILE A 1 220 ? -14.726 -1.648 6.142 1.00 94.94 220 ILE A O 1
ATOM 1733 N N . GLY A 1 221 ? -13.982 -0.760 4.197 1.00 93.00 221 GLY A N 1
ATOM 1734 C CA . GLY A 1 221 ? -15.221 -0.127 3.759 1.00 93.00 221 GLY A CA 1
ATOM 1735 C C . GLY A 1 221 ? -15.384 1.288 4.314 1.00 93.00 221 GLY A C 1
ATOM 1736 O O . GLY A 1 221 ? -14.834 1.636 5.361 1.00 93.00 221 GLY A O 1
ATOM 1737 N N . ILE A 1 222 ? -16.172 2.106 3.610 1.00 93.00 222 ILE A N 1
ATOM 1738 C CA . ILE A 1 222 ? -16.316 3.538 3.909 1.00 93.00 222 ILE A CA 1
ATOM 1739 C C . ILE A 1 222 ? -16.838 3.812 5.325 1.00 93.00 222 ILE A C 1
ATOM 1741 O O . ILE A 1 222 ? -16.349 4.723 5.982 1.00 93.00 222 ILE A O 1
ATOM 1745 N N . GLU A 1 223 ? -17.764 2.990 5.827 1.00 94.25 223 GLU A N 1
ATOM 1746 C CA . GLU A 1 223 ? -18.338 3.153 7.168 1.00 94.25 223 GLU A CA 1
ATOM 1747 C C . GLU A 1 223 ? -17.286 2.964 8.266 1.00 94.25 223 GLU A C 1
ATOM 1749 O O . GLU A 1 223 ? -17.166 3.800 9.160 1.00 94.25 223 GLU A O 1
ATOM 1754 N N . ARG A 1 224 ? -16.466 1.906 8.182 1.00 96.31 224 ARG A N 1
ATOM 1755 C CA . ARG A 1 224 ? -15.385 1.686 9.156 1.00 96.31 224 ARG A CA 1
ATOM 1756 C C . ARG A 1 224 ? -14.295 2.731 9.022 1.00 96.31 224 ARG A C 1
ATOM 1758 O O . ARG A 1 224 ? -13.760 3.160 10.036 1.00 96.31 224 ARG A O 1
ATOM 1765 N N . PHE A 1 225 ? -13.981 3.146 7.796 1.00 97.06 225 PHE A N 1
ATOM 1766 C CA . PHE A 1 225 ? -12.979 4.177 7.570 1.00 97.06 225 PHE A CA 1
ATOM 1767 C C . PHE A 1 225 ? -13.394 5.515 8.196 1.00 97.06 225 PHE A C 1
ATOM 1769 O O . PHE A 1 225 ? -12.610 6.117 8.925 1.00 97.06 225 PHE A O 1
ATOM 1776 N N . GLN A 1 226 ? -14.641 5.942 7.989 1.00 95.50 226 GLN A N 1
ATOM 1777 C CA . GLN A 1 226 ? -15.193 7.140 8.629 1.00 95.50 226 GLN A CA 1
ATOM 1778 C C . GLN A 1 226 ? -15.347 6.985 10.148 1.00 95.50 226 GLN A C 1
ATOM 1780 O O . GLN A 1 226 ? -15.316 7.981 10.865 1.00 95.50 226 GLN A O 1
ATOM 1785 N N . GLY A 1 227 ? -15.494 5.752 10.636 1.00 95.56 227 GLY A N 1
ATOM 1786 C CA . GLY A 1 227 ? -15.553 5.425 12.059 1.00 95.56 227 GLY A CA 1
ATOM 1787 C C . GLY A 1 227 ? -14.200 5.376 12.778 1.00 95.56 227 GLY A C 1
ATOM 1788 O O . GLY A 1 227 ? -14.192 5.151 13.985 1.00 95.56 227 GLY A O 1
ATOM 1789 N N . LEU A 1 228 ? -13.067 5.558 12.087 1.00 97.50 228 LEU A N 1
ATOM 1790 C CA . LEU A 1 228 ? -11.759 5.657 12.743 1.00 97.50 228 LEU A CA 1
ATOM 1791 C C . LEU A 1 228 ? -11.626 6.994 13.482 1.00 97.50 228 LEU A C 1
ATOM 1793 O O . LEU A 1 228 ? -11.872 8.053 12.907 1.00 97.50 228 LEU A O 1
ATOM 1797 N N . ASP A 1 229 ? -11.125 6.966 14.719 1.00 98.00 229 ASP A N 1
ATOM 1798 C CA . ASP A 1 229 ? -10.829 8.187 15.479 1.00 98.00 229 ASP A CA 1
ATOM 1799 C C . ASP A 1 229 ? -9.671 8.977 14.854 1.00 98.00 229 ASP A C 1
ATOM 1801 O O . ASP A 1 229 ? -9.639 10.208 14.905 1.00 98.00 229 ASP A O 1
ATOM 1805 N N . CYS A 1 230 ? -8.698 8.282 14.255 1.00 95.38 230 CYS A N 1
ATOM 1806 C CA . CYS A 1 230 ? -7.711 8.901 13.375 1.00 95.38 230 CYS A CA 1
ATOM 1807 C C . CYS A 1 230 ? -7.042 7.888 12.439 1.00 95.38 230 CYS A C 1
ATOM 1809 O O . CYS A 1 230 ? -7.026 6.685 12.685 1.00 95.38 230 CYS A O 1
ATOM 1811 N N . PHE A 1 231 ? -6.404 8.392 11.386 1.00 96.69 231 PHE A N 1
ATOM 1812 C CA . PHE A 1 231 ? -5.385 7.644 10.662 1.00 96.69 231 PHE A CA 1
ATOM 1813 C C . PHE A 1 231 ? -4.171 8.535 10.396 1.00 96.69 231 PHE A C 1
ATOM 1815 O O . PHE A 1 231 ? -4.300 9.758 10.281 1.00 96.69 231 PHE A O 1
ATOM 1822 N N . LEU A 1 232 ? -2.992 7.923 10.330 1.00 94.94 232 LEU A N 1
ATOM 1823 C CA . LEU A 1 232 ? -1.729 8.578 10.011 1.00 94.94 232 LEU A CA 1
ATOM 1824 C C . LEU A 1 232 ? -1.003 7.789 8.929 1.00 94.94 232 LEU A C 1
ATOM 1826 O O . LEU A 1 232 ? -0.871 6.569 9.014 1.00 94.94 232 LEU A O 1
ATOM 1830 N N . ALA A 1 233 ? -0.514 8.503 7.927 1.00 92.75 233 ALA A N 1
ATOM 1831 C CA . ALA A 1 233 ? 0.315 7.964 6.866 1.00 92.75 233 ALA A CA 1
ATOM 1832 C C . ALA A 1 233 ? 1.759 8.471 6.990 1.00 92.75 233 ALA A C 1
ATOM 1834 O O . ALA A 1 233 ? 2.060 9.369 7.779 1.00 92.75 233 ALA A O 1
ATOM 1835 N N . GLY A 1 234 ? 2.657 7.937 6.164 1.00 86.00 234 GLY A N 1
ATOM 1836 C CA . GLY A 1 234 ? 4.073 8.297 6.161 1.00 86.00 234 GLY A CA 1
ATOM 1837 C C . GLY A 1 234 ? 4.335 9.768 5.838 1.00 86.00 234 GLY A C 1
ATOM 1838 O O . GLY A 1 234 ? 5.380 10.285 6.216 1.00 86.00 234 GLY A O 1
ATOM 1839 N N . ASP A 1 235 ? 3.391 10.445 5.182 1.00 86.31 235 ASP A N 1
ATOM 1840 C CA . ASP A 1 235 ? 3.476 11.877 4.868 1.00 86.31 235 ASP A CA 1
ATOM 1841 C C . ASP A 1 235 ? 3.043 12.769 6.052 1.00 86.31 235 ASP A C 1
ATOM 1843 O O . ASP A 1 235 ? 3.283 13.975 6.036 1.00 86.31 235 ASP A O 1
ATOM 1847 N N . ASP A 1 236 ? 2.407 12.196 7.082 1.00 86.88 236 ASP A N 1
ATOM 1848 C CA . ASP A 1 236 ? 1.958 12.918 8.280 1.00 86.88 236 ASP A CA 1
ATOM 1849 C C . ASP A 1 236 ? 3.041 12.956 9.387 1.00 86.88 236 ASP A C 1
ATOM 1851 O O . ASP A 1 236 ? 2.833 13.581 10.430 1.00 86.88 236 ASP A O 1
ATOM 1855 N N . VAL A 1 237 ? 4.193 12.301 9.182 1.00 83.19 237 VAL A N 1
ATOM 1856 C CA . VAL A 1 237 ? 5.324 12.264 10.125 1.00 83.19 237 VAL A CA 1
ATOM 1857 C C . VAL A 1 237 ? 6.647 12.592 9.439 1.00 83.19 237 VAL A C 1
ATOM 1859 O O . VAL A 1 237 ? 6.883 12.229 8.292 1.00 83.19 237 VAL A O 1
ATOM 1862 N N . LYS A 1 238 ? 7.527 13.297 10.158 1.00 80.31 238 LYS A N 1
ATOM 1863 C CA . LYS A 1 238 ? 8.831 13.719 9.629 1.00 80.31 238 LYS A CA 1
ATOM 1864 C C . LYS A 1 238 ? 9.806 12.546 9.502 1.00 80.31 238 LYS A C 1
ATOM 1866 O O . LYS A 1 238 ? 10.446 12.388 8.467 1.00 80.31 238 LYS A O 1
ATOM 1871 N N . GLU A 1 239 ? 9.896 11.735 10.552 1.00 77.62 239 GLU A N 1
ATOM 1872 C CA . GLU A 1 239 ? 10.772 10.567 10.611 1.00 77.62 239 GLU A CA 1
ATOM 1873 C C . GLU A 1 239 ? 9.968 9.300 10.288 1.00 77.62 239 GLU A C 1
ATOM 1875 O O . GLU A 1 239 ? 8.844 9.118 10.764 1.00 77.62 239 GLU A O 1
ATOM 1880 N N . LYS A 1 240 ? 10.530 8.429 9.444 1.00 71.06 240 LYS A N 1
ATOM 1881 C CA . LYS A 1 240 ? 9.910 7.156 9.032 1.00 71.06 240 LYS A CA 1
ATOM 1882 C C . LYS A 1 240 ? 10.408 6.001 9.907 1.00 71.06 240 LYS A C 1
ATOM 1884 O O . LYS A 1 240 ? 11.352 6.164 10.679 1.00 71.06 240 LYS A O 1
ATOM 1889 N N . LYS A 1 241 ? 9.792 4.813 9.779 1.00 63.16 241 LYS A N 1
ATOM 1890 C CA . LYS A 1 241 ? 10.225 3.614 10.526 1.00 63.16 241 LYS A CA 1
ATOM 1891 C C . LYS A 1 241 ? 11.748 3.407 10.387 1.00 63.16 241 LYS A C 1
ATOM 1893 O O . LYS A 1 241 ? 12.242 3.535 9.264 1.00 63.16 241 LYS A O 1
ATOM 1898 N N . PRO A 1 242 ? 12.495 3.111 11.477 1.00 66.56 242 PRO A N 1
ATOM 1899 C CA . PRO A 1 242 ? 12.073 2.614 12.800 1.00 66.56 242 PRO A CA 1
ATOM 1900 C C . PRO A 1 242 ? 11.751 3.686 13.863 1.00 66.56 242 PRO A C 1
ATOM 1902 O O . PRO A 1 242 ? 11.723 3.367 15.049 1.00 66.56 242 PRO A O 1
ATOM 1905 N N . ASP A 1 243 ? 11.511 4.945 13.495 1.00 75.38 243 ASP A N 1
ATOM 1906 C CA . ASP A 1 243 ? 11.164 5.987 14.471 1.00 75.38 243 ASP A CA 1
ATOM 1907 C C . ASP A 1 243 ? 9.714 5.828 15.001 1.00 75.38 243 ASP A C 1
ATOM 1909 O O . ASP A 1 243 ? 8.789 5.728 14.191 1.00 75.38 243 ASP A O 1
ATOM 1913 N N . PRO A 1 244 ? 9.455 5.793 16.325 1.00 79.31 244 PRO A N 1
ATOM 1914 C CA . PRO A 1 244 ? 8.120 5.542 16.888 1.00 79.31 244 PRO A CA 1
ATOM 1915 C C . PRO A 1 244 ? 7.130 6.712 16.752 1.00 79.31 244 PRO A C 1
ATOM 1917 O O . PRO A 1 244 ? 5.977 6.588 17.178 1.00 79.31 244 PRO A O 1
ATOM 1920 N N . SER A 1 245 ? 7.538 7.842 16.165 1.00 84.12 245 SER A N 1
ATOM 1921 C CA . SER A 1 245 ? 6.772 9.093 16.103 1.00 84.12 245 SER A CA 1
ATOM 1922 C C . SER A 1 245 ? 5.354 8.927 15.578 1.00 84.12 245 SER A C 1
ATOM 1924 O O . SER A 1 245 ? 4.469 9.660 16.014 1.00 84.12 245 SER A O 1
ATOM 1926 N N . ILE A 1 246 ? 5.101 7.981 14.670 1.00 88.75 246 ILE A N 1
ATOM 1927 C CA . ILE A 1 246 ? 3.752 7.765 14.134 1.00 88.75 246 ILE A CA 1
ATOM 1928 C C . ILE A 1 246 ? 2.778 7.261 15.204 1.00 88.75 246 ILE A C 1
ATOM 1930 O O . ILE A 1 246 ? 1.672 7.785 15.310 1.00 88.75 246 ILE A O 1
ATOM 1934 N N . TYR A 1 247 ? 3.210 6.345 16.075 1.00 89.69 247 TYR A N 1
ATOM 1935 C CA . TYR A 1 247 ? 2.382 5.828 17.167 1.00 89.69 247 TYR A CA 1
ATOM 1936 C C . TYR A 1 247 ? 2.232 6.851 18.296 1.00 89.69 247 TYR A C 1
ATOM 1938 O O . TYR A 1 247 ? 1.131 7.039 18.811 1.00 89.69 247 TYR A O 1
ATOM 1946 N N . VAL A 1 248 ? 3.303 7.585 18.612 1.00 89.94 248 VAL A N 1
ATOM 1947 C CA . VAL A 1 248 ? 3.273 8.707 19.571 1.00 89.94 248 VAL A CA 1
ATOM 1948 C C . VAL A 1 248 ? 2.345 9.827 19.086 1.00 89.94 248 VAL A C 1
ATOM 1950 O O . VAL A 1 248 ? 1.644 10.474 19.861 1.00 89.94 248 VAL A O 1
ATOM 1953 N N . THR A 1 249 ? 2.318 10.087 17.781 1.00 92.12 249 THR A N 1
ATOM 1954 C CA . THR A 1 249 ? 1.418 11.089 17.199 1.00 92.12 249 THR A CA 1
ATOM 1955 C C . THR A 1 249 ? -0.024 10.594 17.213 1.00 92.12 249 THR A C 1
ATOM 1957 O O . THR A 1 249 ? -0.926 11.376 17.517 1.00 92.12 249 THR A O 1
ATOM 1960 N N . ALA A 1 250 ? -0.256 9.306 16.940 1.00 94.00 250 ALA A N 1
ATOM 1961 C CA . ALA A 1 250 ? -1.581 8.705 17.038 1.00 94.00 250 ALA A CA 1
ATOM 1962 C C . ALA A 1 250 ? -2.120 8.782 18.471 1.00 94.00 250 ALA A C 1
ATOM 1964 O O . ALA A 1 250 ? -3.209 9.309 18.667 1.00 94.00 250 ALA A O 1
ATOM 1965 N N . SER A 1 251 ? -1.347 8.364 19.479 1.00 94.06 251 SER A N 1
ATOM 1966 C CA . SER A 1 251 ? -1.762 8.421 20.890 1.00 94.06 251 SER A CA 1
ATOM 1967 C C . SER A 1 251 ? -2.155 9.845 21.314 1.00 94.06 251 SER A C 1
ATOM 1969 O O . SER A 1 251 ? -3.233 10.056 21.876 1.00 94.06 251 SER A O 1
ATOM 1971 N N . LYS A 1 252 ? -1.357 10.851 20.926 1.00 94.50 252 LYS A N 1
ATOM 1972 C CA . LYS A 1 252 ? -1.661 12.275 21.142 1.00 94.50 252 LYS A CA 1
ATOM 1973 C C . LYS A 1 252 ? -2.954 12.714 20.458 1.00 94.50 252 LYS A C 1
ATOM 1975 O O . LYS A 1 252 ? -3.759 13.390 21.092 1.00 94.50 252 LYS A O 1
ATOM 1980 N N . LYS A 1 253 ? -3.181 12.329 19.196 1.00 95.75 253 LYS A N 1
ATOM 1981 C CA . LYS A 1 253 ? -4.427 12.644 18.470 1.00 95.75 253 LYS A CA 1
ATOM 1982 C C . LYS A 1 253 ? -5.650 11.976 19.090 1.00 95.75 253 LYS A C 1
ATOM 1984 O O . LYS A 1 253 ? -6.716 12.579 19.140 1.00 95.75 253 LYS A O 1
ATOM 1989 N N . LEU A 1 254 ? -5.483 10.758 19.595 1.00 96.38 254 LEU A N 1
ATOM 1990 C CA . LEU A 1 254 ? -6.521 10.034 20.318 1.00 96.38 254 LEU A CA 1
ATOM 1991 C C . LEU A 1 254 ? -6.772 10.614 21.717 1.00 96.38 254 LEU A C 1
ATOM 1993 O O . LEU A 1 254 ? -7.822 10.342 22.300 1.00 96.38 254 LEU A O 1
ATOM 1997 N N . GLY A 1 255 ? -5.844 11.403 22.266 1.00 95.94 255 GLY A N 1
ATOM 1998 C CA . GLY A 1 255 ? -5.898 11.872 23.650 1.00 95.94 255 GLY A CA 1
ATOM 1999 C C . GLY A 1 255 ? -5.742 10.733 24.663 1.00 95.94 255 GLY A C 1
ATOM 2000 O O . GLY A 1 255 ? -6.309 10.805 25.749 1.00 95.94 255 GLY A O 1
ATOM 2001 N N . ILE A 1 256 ? -5.023 9.669 24.293 1.00 94.75 256 ILE A N 1
ATOM 2002 C CA . ILE A 1 256 ? -4.832 8.458 25.101 1.00 94.75 256 ILE A CA 1
ATOM 2003 C C . ILE A 1 256 ? -3.343 8.292 25.397 1.00 94.75 256 ILE A C 1
ATOM 2005 O O . ILE A 1 256 ? -2.493 8.549 24.546 1.00 94.75 256 ILE A O 1
ATOM 2009 N N . SER A 1 257 ? -3.015 7.879 26.622 1.00 92.50 257 SER A N 1
ATOM 2010 C CA . SER A 1 257 ? -1.629 7.596 26.993 1.00 92.50 257 SER A CA 1
ATOM 2011 C C . SER A 1 257 ? -1.100 6.399 26.204 1.00 92.50 257 SER A C 1
ATOM 2013 O O . SER A 1 257 ? -1.780 5.390 26.075 1.00 92.50 257 SER A O 1
ATOM 2015 N N . GLU A 1 258 ? 0.145 6.472 25.741 1.00 90.31 258 GLU A N 1
ATOM 2016 C CA . GLU A 1 258 ? 0.830 5.393 25.011 1.00 90.31 258 GLU A CA 1
ATOM 2017 C C . GLU A 1 258 ? 0.766 4.024 25.711 1.00 90.31 258 GLU A C 1
ATOM 2019 O O . GLU A 1 258 ? 0.669 2.984 25.061 1.00 90.31 258 GLU A O 1
ATOM 2024 N N . LYS A 1 259 ? 0.775 4.011 27.050 1.00 89.69 259 LYS A N 1
ATOM 2025 C CA . LYS A 1 259 ? 0.659 2.784 27.856 1.00 89.69 259 LYS A CA 1
ATOM 2026 C C . LYS A 1 259 ? -0.722 2.123 27.803 1.00 89.69 259 LYS A C 1
ATOM 2028 O O . LYS A 1 259 ? -0.842 0.946 28.129 1.00 89.69 259 LYS A O 1
ATOM 2033 N N . ASP A 1 260 ? -1.735 2.890 27.417 1.00 92.56 260 ASP A N 1
ATOM 2034 C CA . ASP A 1 260 ? -3.132 2.477 27.315 1.00 92.56 260 ASP A CA 1
ATOM 2035 C C . ASP A 1 260 ? -3.531 2.210 25.846 1.00 92.56 260 ASP A C 1
ATOM 2037 O O . ASP A 1 260 ? -4.706 1.973 25.552 1.00 92.56 260 ASP A O 1
ATOM 2041 N N . CYS A 1 261 ? -2.559 2.219 24.925 1.00 93.00 261 CYS A N 1
ATOM 2042 C CA . CYS A 1 261 ? -2.703 1.825 23.526 1.00 93.00 261 CYS A CA 1
ATOM 2043 C C . CYS A 1 261 ? -2.120 0.422 23.281 1.00 93.00 261 CYS A C 1
ATOM 2045 O O . CYS A 1 261 ? -1.041 0.083 23.775 1.00 93.00 261 CYS A O 1
ATOM 2047 N N . LEU A 1 262 ? -2.801 -0.371 22.452 1.00 92.50 262 LEU A N 1
ATOM 2048 C CA . LEU A 1 262 ? -2.298 -1.626 21.884 1.00 92.50 262 LEU A CA 1
ATOM 2049 C C . LEU A 1 262 ? -2.016 -1.420 20.398 1.00 92.50 262 LEU A C 1
ATOM 2051 O O . LEU A 1 262 ? -2.913 -1.026 19.655 1.00 92.50 262 LEU A O 1
ATOM 2055 N N . VAL A 1 263 ? -0.791 -1.720 19.966 1.00 91.50 263 VAL A N 1
ATOM 2056 C CA . VAL A 1 263 ? -0.418 -1.678 18.545 1.00 91.50 263 VAL A CA 1
ATOM 2057 C C . VAL A 1 263 ? -0.479 -3.086 17.951 1.00 91.50 263 VAL A C 1
ATOM 2059 O O . VAL A 1 263 ? 0.105 -4.022 18.501 1.00 91.50 263 VAL A O 1
ATOM 2062 N N . VAL A 1 264 ? -1.166 -3.235 16.820 1.00 92.00 264 VAL A N 1
ATOM 2063 C CA . VAL A 1 264 ? -1.203 -4.468 16.022 1.00 92.00 264 VAL A CA 1
ATOM 2064 C C . VAL A 1 264 ? -0.239 -4.302 14.846 1.00 92.00 264 VAL A C 1
ATOM 2066 O O . VAL A 1 264 ? -0.432 -3.403 14.032 1.00 92.00 264 VAL A O 1
ATOM 2069 N N . GLU A 1 265 ? 0.798 -5.143 14.780 1.00 87.31 265 GLU A N 1
ATOM 2070 C CA . GLU A 1 265 ? 1.936 -5.032 13.843 1.00 87.31 265 GLU A CA 1
ATOM 2071 C C . GLU A 1 265 ? 2.414 -6.437 13.402 1.00 87.31 265 GLU A C 1
ATOM 2073 O O . GLU A 1 265 ? 2.228 -7.425 14.119 1.00 87.31 265 GLU A O 1
ATOM 2078 N N . ASP A 1 266 ? 3.015 -6.553 12.224 1.00 82.06 266 ASP A N 1
ATOM 2079 C CA . ASP A 1 266 ? 3.548 -7.767 11.595 1.00 82.06 266 ASP A CA 1
ATOM 2080 C C . ASP A 1 266 ? 5.090 -7.786 11.451 1.00 82.06 266 ASP A C 1
ATOM 2082 O O . ASP A 1 266 ? 5.700 -8.854 11.415 1.00 82.06 266 ASP A O 1
ATOM 2086 N N . SER A 1 267 ? 5.741 -6.628 11.431 1.00 69.25 267 SER A N 1
ATOM 2087 C CA . SER A 1 267 ? 7.152 -6.422 11.125 1.00 69.25 267 SER A CA 1
ATOM 2088 C C . SER A 1 267 ? 8.054 -6.270 12.360 1.00 69.25 267 SER A C 1
ATOM 2090 O O . SER A 1 267 ? 7.726 -5.664 13.385 1.00 69.25 267 SER A O 1
ATOM 2092 N N . VAL A 1 268 ? 9.292 -6.765 12.240 1.00 65.06 268 VAL A N 1
ATOM 2093 C CA . VAL A 1 268 ? 10.332 -6.616 13.280 1.00 65.06 268 VAL A CA 1
ATOM 2094 C C . VAL A 1 268 ? 10.780 -5.154 13.432 1.00 65.06 268 VAL A C 1
ATOM 2096 O O . VAL A 1 268 ? 11.130 -4.721 14.529 1.00 65.06 268 VAL A O 1
ATOM 2099 N N . ILE A 1 269 ? 10.754 -4.374 12.348 1.00 62.25 269 ILE A N 1
ATOM 2100 C CA . ILE A 1 269 ? 11.060 -2.934 12.375 1.00 62.25 269 ILE A CA 1
ATOM 2101 C C . ILE A 1 269 ? 9.957 -2.183 13.138 1.00 62.25 269 ILE A C 1
ATOM 2103 O O . ILE A 1 269 ? 10.257 -1.333 13.978 1.00 62.25 269 ILE A O 1
ATOM 2107 N N . GLY A 1 270 ? 8.692 -2.551 12.930 1.00 57.09 270 GLY A N 1
ATOM 2108 C CA . GLY A 1 270 ? 7.566 -2.085 13.738 1.00 57.09 270 GLY A CA 1
ATOM 2109 C C . GLY A 1 270 ? 7.678 -2.454 15.212 1.00 57.09 270 GLY A C 1
ATOM 2110 O O . GLY A 1 270 ? 7.416 -1.638 16.096 1.00 57.09 270 GLY A O 1
ATOM 2111 N N . LEU A 1 271 ? 8.169 -3.658 15.509 1.00 61.25 271 LEU A N 1
ATOM 2112 C CA . LEU A 1 271 ? 8.451 -4.080 16.882 1.00 61.25 271 LEU A CA 1
ATOM 2113 C C . LEU A 1 271 ? 9.514 -3.196 17.564 1.00 61.25 271 LEU A C 1
ATOM 2115 O O . LEU A 1 271 ? 9.422 -2.929 18.765 1.00 61.25 271 LEU A O 1
ATOM 2119 N N . GLN A 1 272 ? 10.527 -2.726 16.829 1.00 58.59 272 GLN A N 1
ATOM 2120 C CA . GLN A 1 272 ? 11.540 -1.812 17.376 1.00 58.59 272 GLN A CA 1
ATOM 2121 C C . GLN A 1 272 ? 10.959 -0.431 17.721 1.00 58.59 272 GLN A C 1
ATOM 2123 O O . GLN A 1 272 ? 11.392 0.165 18.711 1.00 58.59 272 GLN A O 1
ATOM 2128 N N . GLN A 1 273 ? 9.954 0.037 16.969 1.00 57.06 273 GLN A N 1
ATOM 2129 C CA . GLN A 1 273 ? 9.191 1.250 17.289 1.00 57.06 273 GLN A CA 1
ATOM 2130 C C . GLN A 1 273 ? 8.375 1.076 18.569 1.00 57.06 273 GLN A C 1
ATOM 2132 O O . GLN A 1 273 ? 8.382 1.944 19.440 1.00 57.06 273 GLN A O 1
ATOM 2137 N N . HIS A 1 274 ? 7.701 -0.068 18.711 1.00 56.84 274 HIS A N 1
ATOM 2138 C CA . HIS A 1 274 ? 6.858 -0.361 19.866 1.00 56.84 274 HIS A CA 1
ATOM 2139 C C . HIS A 1 274 ? 7.610 -0.214 21.195 1.00 56.84 274 HIS A C 1
ATOM 2141 O O . HIS A 1 274 ? 7.144 0.491 22.089 1.00 56.84 274 HIS A O 1
ATOM 2147 N N . LYS A 1 275 ? 8.811 -0.806 21.293 1.00 57.03 275 LYS A N 1
ATOM 2148 C CA . LYS A 1 275 ? 9.636 -0.778 22.517 1.00 57.03 275 LYS A CA 1
ATOM 2149 C C . LYS A 1 275 ? 9.969 0.631 23.020 1.00 57.03 275 LYS A C 1
ATOM 2151 O O . LYS A 1 275 ? 10.417 0.760 24.154 1.00 57.03 275 LYS A O 1
ATOM 2156 N N . GLN A 1 276 ? 9.788 1.656 22.191 1.00 57.22 276 GLN A N 1
ATOM 2157 C CA . GLN A 1 276 ? 10.115 3.040 22.512 1.00 57.22 276 GLN A CA 1
ATOM 2158 C C . GLN A 1 276 ? 8.880 3.927 22.748 1.00 57.22 276 GLN A C 1
ATOM 2160 O O . GLN A 1 276 ? 9.065 5.047 23.210 1.00 57.22 276 GLN A O 1
ATOM 2165 N N . GLY A 1 277 ? 7.649 3.465 22.466 1.00 49.97 277 GLY A N 1
ATOM 2166 C CA . GLY A 1 277 ? 6.468 4.347 22.502 1.00 49.97 277 GLY A CA 1
ATOM 2167 C C . GLY A 1 277 ? 5.085 3.718 22.721 1.00 49.97 277 GLY A C 1
ATOM 2168 O O . GLY A 1 277 ? 4.102 4.431 22.583 1.00 49.97 277 GLY A O 1
ATOM 2169 N N . CYS A 1 278 ? 4.944 2.417 23.012 1.00 54.06 278 CYS A N 1
ATOM 2170 C CA . CYS A 1 278 ? 3.672 1.776 23.411 1.00 54.06 278 CYS A CA 1
ATOM 2171 C C . CYS A 1 278 ? 3.957 0.565 24.327 1.00 54.06 278 CYS A C 1
ATOM 2173 O O . CYS A 1 278 ? 5.047 0.006 24.270 1.00 54.06 278 CYS A O 1
ATOM 2175 N N . HIS A 1 279 ? 3.001 0.132 25.166 1.00 53.06 279 HIS A N 1
ATOM 2176 C CA . HIS A 1 279 ? 3.246 -0.925 26.177 1.00 53.06 279 HIS A CA 1
ATOM 2177 C C . HIS A 1 279 ? 2.716 -2.331 25.835 1.00 53.06 279 HIS A C 1
ATOM 2179 O O . HIS A 1 279 ? 3.154 -3.295 26.463 1.00 53.06 279 HIS A O 1
ATOM 2185 N N . ALA A 1 280 ? 1.795 -2.476 24.875 1.00 57.22 280 ALA A N 1
ATOM 2186 C CA . ALA A 1 280 ? 1.341 -3.784 24.397 1.00 57.22 280 ALA A CA 1
ATOM 2187 C C . ALA A 1 280 ? 1.406 -3.922 22.862 1.00 57.22 280 ALA A C 1
ATOM 2189 O O . ALA A 1 280 ? 1.118 -2.969 22.129 1.00 57.22 280 ALA A O 1
ATOM 2190 N N . TRP A 1 281 ? 1.776 -5.119 22.394 1.00 61.69 281 TRP A N 1
ATOM 2191 C CA . TRP A 1 281 ? 1.925 -5.484 20.981 1.00 61.69 281 TRP A CA 1
ATOM 2192 C C . TRP A 1 281 ? 1.312 -6.858 20.706 1.00 61.69 281 TRP A C 1
ATOM 2194 O O . TRP A 1 281 ? 1.445 -7.771 21.525 1.00 61.69 281 TRP A O 1
ATOM 2204 N N . LEU A 1 282 ? 0.677 -7.005 19.542 1.00 60.78 282 LEU A N 1
ATOM 2205 C CA . LEU A 1 282 ? 0.171 -8.283 19.046 1.00 60.78 282 LEU A CA 1
ATOM 2206 C C . LEU A 1 282 ? 0.829 -8.610 17.689 1.00 60.78 282 LEU A C 1
ATOM 2208 O O . LEU A 1 282 ? 0.487 -7.947 16.706 1.00 60.78 282 LEU A O 1
ATOM 2212 N N . PRO A 1 283 ? 1.731 -9.614 17.605 1.00 58.19 283 PRO A N 1
ATOM 2213 C CA . PRO A 1 283 ? 2.224 -10.103 16.325 1.00 58.19 283 PRO A CA 1
ATOM 2214 C C . PRO A 1 283 ? 1.083 -10.713 15.543 1.00 58.19 283 PRO A C 1
ATOM 2216 O O . PRO A 1 283 ? 0.339 -11.548 16.062 1.00 58.19 283 PRO A O 1
ATOM 2219 N N . THR A 1 284 ? 1.022 -10.393 14.263 1.00 54.28 284 THR A N 1
ATOM 2220 C CA . THR A 1 284 ? 0.122 -11.092 13.350 1.00 54.28 284 THR A CA 1
ATOM 2221 C C . THR A 1 284 ? 0.804 -12.227 12.571 1.00 54.28 284 THR A C 1
ATOM 2223 O O . THR A 1 284 ? 0.103 -13.049 11.983 1.00 54.28 284 THR A O 1
ATOM 2226 N N . HIS A 1 285 ? 2.141 -12.313 12.621 1.00 48.00 285 HIS A N 1
ATOM 2227 C CA . HIS A 1 285 ? 2.962 -13.463 12.232 1.00 48.00 285 HIS A CA 1
ATOM 2228 C C . HIS A 1 285 ? 4.208 -13.542 13.135 1.00 48.00 285 HIS A C 1
ATOM 2230 O O . HIS A 1 285 ? 4.864 -12.538 13.397 1.00 48.00 285 HIS A O 1
ATOM 2236 N N . LEU A 1 286 ? 4.549 -14.738 13.624 1.00 35.38 286 LEU A N 1
ATOM 2237 C CA . LEU A 1 286 ? 5.887 -15.016 14.152 1.00 35.38 286 LEU A CA 1
ATOM 2238 C C . LEU A 1 286 ? 6.711 -15.565 12.983 1.00 35.38 286 LEU A C 1
ATOM 2240 O O . LEU A 1 286 ? 6.326 -16.613 12.456 1.00 35.38 286 LEU A O 1
ATOM 2244 N N . PRO A 1 287 ? 7.819 -14.928 12.561 1.00 35.84 287 PRO A N 1
ATOM 2245 C CA . PRO A 1 287 ? 8.715 -15.577 11.620 1.00 35.84 287 PRO A CA 1
ATOM 2246 C C . PRO A 1 287 ? 9.197 -16.881 12.261 1.00 35.84 287 PRO A C 1
ATOM 2248 O O . PRO A 1 287 ? 9.650 -16.888 13.412 1.00 35.84 287 PRO A O 1
ATOM 2251 N N . GLN A 1 288 ? 9.098 -17.997 11.534 1.00 30.73 288 GLN A N 1
ATOM 2252 C CA . GLN A 1 288 ? 9.875 -19.180 11.883 1.00 30.73 288 GLN A CA 1
ATOM 2253 C C . GLN A 1 288 ? 11.335 -18.731 11.908 1.00 30.73 288 GLN A C 1
ATOM 2255 O O . GLN A 1 288 ? 11.903 -18.383 10.876 1.00 30.73 288 GLN A O 1
ATOM 2260 N N . GLN A 1 289 ? 11.933 -18.675 13.099 1.00 33.19 289 GLN A N 1
ATOM 2261 C CA . GLN A 1 289 ? 13.367 -18.478 13.243 1.00 33.19 289 GLN A CA 1
ATOM 2262 C C . GLN A 1 289 ? 14.070 -19.652 12.562 1.00 33.19 289 GLN A C 1
ATOM 2264 O O . GLN A 1 289 ? 14.382 -20.659 13.197 1.00 33.19 289 GLN A O 1
ATOM 2269 N N . ASN A 1 290 ? 14.373 -19.515 11.275 1.00 33.62 290 ASN A N 1
ATOM 2270 C CA . ASN A 1 290 ? 15.471 -20.260 10.701 1.00 33.62 290 ASN A CA 1
ATOM 2271 C C . ASN A 1 290 ? 16.726 -19.745 11.400 1.00 33.62 290 ASN A C 1
ATOM 2273 O O . ASN A 1 290 ? 17.196 -18.633 11.160 1.00 33.62 290 ASN A O 1
ATOM 2277 N N . ARG A 1 291 ? 17.226 -20.553 12.345 1.00 31.70 291 ARG A N 1
ATOM 2278 C CA . ARG A 1 291 ? 18.563 -20.414 12.918 1.00 31.70 291 ARG A CA 1
ATOM 2279 C C . ARG A 1 291 ? 19.557 -20.425 11.764 1.00 31.70 291 ARG A C 1
ATOM 2281 O O . ARG A 1 291 ? 20.045 -21.481 11.371 1.00 31.70 291 ARG A O 1
ATOM 2288 N N . ILE A 1 292 ? 19.910 -19.249 11.262 1.00 31.97 292 ILE A N 1
ATOM 2289 C CA . ILE A 1 292 ? 21.181 -19.081 10.580 1.00 31.97 292 ILE A CA 1
ATOM 2290 C C . ILE A 1 292 ? 22.220 -19.188 11.689 1.00 31.97 292 ILE A C 1
ATOM 2292 O O . ILE A 1 292 ? 22.476 -18.247 12.443 1.00 31.97 292 ILE A O 1
ATOM 2296 N N . SER A 1 293 ? 22.764 -20.394 11.843 1.00 29.22 293 SER A N 1
ATOM 2297 C CA . SER A 1 293 ? 24.007 -20.599 12.560 1.00 29.22 293 SER A CA 1
ATOM 2298 C C . SER A 1 293 ? 25.039 -19.676 11.922 1.00 29.22 293 SER A C 1
ATOM 2300 O O . SER A 1 293 ? 25.504 -19.943 10.813 1.00 29.22 293 SER A O 1
ATOM 2302 N N . LYS A 1 294 ? 25.402 -18.594 12.613 1.00 35.25 294 LYS A N 1
ATOM 2303 C CA . LYS A 1 294 ? 26.710 -17.984 12.405 1.00 35.25 294 LYS A CA 1
ATOM 2304 C C . LYS A 1 294 ? 27.721 -19.082 12.725 1.00 35.25 294 LYS A C 1
ATOM 2306 O O . LYS A 1 294 ? 27.911 -19.419 13.892 1.00 35.25 294 LYS A O 1
ATOM 2311 N N . LYS A 1 295 ? 28.251 -19.734 11.691 1.00 29.14 295 LYS A N 1
ATOM 2312 C CA . LYS A 1 295 ? 29.475 -20.513 11.845 1.00 29.14 295 LYS A CA 1
ATOM 2313 C C . LYS A 1 295 ? 30.631 -19.520 12.041 1.00 29.14 295 LYS A C 1
ATOM 2315 O O . LYS A 1 295 ? 30.538 -18.417 11.500 1.00 29.14 295 LYS A O 1
ATOM 2320 N N . PRO A 1 296 ? 31.590 -19.890 12.902 1.00 42.09 296 PRO A N 1
ATOM 2321 C CA . PRO A 1 296 ? 32.535 -18.980 13.544 1.00 42.09 296 PRO A CA 1
ATOM 2322 C C . PRO A 1 296 ? 33.478 -18.288 12.564 1.00 42.09 296 PRO A C 1
ATOM 2324 O O . PRO A 1 296 ? 33.787 -18.899 11.515 1.00 42.09 296 PRO A O 1
#

Mean predicted aligned error: 15.2 Å

Solvent-accessible surface area (backbone atoms only — not comparable to full-atom values): 18084 Å² total; per-residue (Å²): 142,82,87,85,89,83,88,81,85,89,80,90,85,86,89,82,91,80,88,80,84,81,82,81,82,82,81,81,82,81,83,81,85,83,81,86,81,83,87,79,92,78,88,83,81,91,76,90,76,81,89,74,87,74,79,81,77,82,77,77,76,73,73,72,77,66,79,63,71,44,31,42,36,31,34,40,71,56,39,41,28,72,45,66,65,49,51,46,47,18,47,32,52,33,21,51,73,36,47,26,33,40,78,69,52,91,60,96,58,44,45,71,70,52,73,71,60,42,56,53,45,56,77,73,37,70,64,70,61,54,39,55,54,52,49,30,67,80,43,39,53,38,26,27,78,89,34,87,55,51,59,85,51,70,66,56,44,47,52,51,47,50,54,46,47,52,51,19,50,54,45,38,53,49,52,51,69,65,65,75,57,61,51,36,90,62,46,68,58,52,51,50,56,37,46,76,70,72,28,44,38,32,42,40,39,77,48,51,51,72,56,50,51,53,50,36,49,59,49,66,30,59,69,53,50,72,65,38,75,44,72,46,28,37,76,77,41,93,60,61,83,58,47,37,57,58,58,48,49,47,24,59,75,70,73,44,59,39,70,26,29,34,40,38,40,45,49,71,56,55,49,59,15,36,80,73,46,41,69,42,76,46,73,76,53,79,79,81,79,75,78,74,73,80,75,131

Radius of gyration: 32.55 Å; Cα contacts (8 Å, |Δi|>4): 341; chains: 1; bounding box: 82×52×114 Å

Secondary structure (DSSP, 8-state):
---------------------------------PPP------PPP-------------------------EEEEESBTTTB-HHHHHHHHHHHHHHHTT-B-TT--SSSS----HHHHHHHHHHS-SHHHHHHHHHHHH-PPB-SS-SS---SHHHHHHHHHHHHHHHHHHHHHHHHTS---PPTTHHHHHHHHHHTT-EEEEE-SS-HHHHHHHHHHHT-HHHHHT-SEEE-GGG-SSPTT-THHHHHHHHHHT--GGGEEEEE--HHHHHHHHHH-SEEEES------------

InterPro domains:
  IPR006439 HAD hydrolase, subfamily IA [PR00413] (69-80)
  IPR006439 HAD hydrolase, subfamily IA [PR00413] (194-207)
  IPR006439 HAD hydrolase, subfamily IA [PR00413] (228-244)
  IPR006439 HAD hydrolase, subfamily IA [PR00413] (246-266)
  IPR006439 HAD hydrolase, subfamily IA [TIGR01509] (165-275)
  IPR023198 Phosphoglycolate phosphatase-like, domain 2 [G3DSA:1.10.150.240] (83-181)
  IPR023214 HAD superfamily [G3DSA:3.40.50.1000] (71-273)
  IPR036412 HAD-like superfamily [SSF56784] (62-272)
  IPR044999 Protein CbbY-like [PTHR42896] (32-272)

pLDDT: mean 75.44, std 26.02, range [27.86, 98.62]

Organism: Glycine max (NCBI:txid3847)

Nearest PDB structures (foldseek):
  4uav-assembly1_A  TM=8.833E-01  e=4.123E-20  Arabidopsis thaliana
  4uas-assembly2_B  TM=7.804E-01  e=7.222E-17  Cereibacter sphaeroides
  4uau-assembly2_B  TM=7.334E-01  e=6.787E-16  Cereibacter sphaeroides
  2om6-assembly1_B  TM=6.532E-01  e=7.698E-07  Pyrococcus horikoshii OT3
  2b0c-assembly1_A  TM=6.406E-01  e=2.844E-06  Escherichia coli K-12

Foldseek 3Di:
DDDDDDDDDDDDDDDDDDDDDDDDDDDDDDDDDDDDDDDDDDDDDDDDDDDDPDDDDPPPPPPPPPLAQFAEEEEQDPAFFPCLVLLQVLLQVLQQVFQWAFPQDPDPGGDHDDPVNSVVLPVPFDDQLRSVVVCCVVRNATATNLHNDGDDDPVVVVVVSVVSVVSSVVSSLCVLQVLPTETDPCNLVVLVVCVVVNHAYEYEYLADPVVRVSNCCRYNHPVSVVVHLYYYYNVNDDDGFPALVRLVVVCVSVVHAQASYEYEDADPSVVSSCVPGHNHYDHPDDPPPPPPPPDD

Sequence (296 aa):
MWRRTVSGVGLVDMASSTLALTLSLSTTTTTSTTSYSYQHRFPCPRIKLFSSKHRSFSVSASASTSNSLQALIFDCDGVILESEHLHRQAYNDAFVHFNVRCPSSSSPGPLNWDVQFYDELQNLIGGGKPKMRWYFKEHGWPTSTLFQTPPTNDEDRAKLIDTLQDWKTERYKEIIKSGTVKPRPGVLRLMDEARDAGKKLAVCSAATKSSVILCLENLIGIERFQGLDCFLAGDDVKEKKPDPSIYVTASKKLGISEKDCLVVEDSVIGLQQHKQGCHAWLPTHLPQQNRISKKP